Protein AF-A0A2G8LFE1-F1 (afdb_monomer)

Nearest PDB structures (foldseek):
  7ljn-assembly4_D  TM=5.068E-01  e=2.884E-03  Bradyrhizobium diazoefficiens
  7ljn-assembly2_B  TM=4.864E-01  e=2.323E-03  Bradyrhizobium diazoefficiens
  7ljn-assembly1_A  TM=5.012E-01  e=5.514E-03  Bradyrhizobium diazoefficiens

Radius of gyration: 25.01 Å; Cα contacts (8 Å, |Δi|>4): 347; chains: 1; bounding box: 46×73×60 Å

Mean predicted aligned error: 11.96 Å

Foldseek 3Di:
DEAEAEDADEPDDPPCPVVLVVVVVCLVPDPVQPQWDDDPQFIQGCPPNDYGYGYHYAYQPDDPVVVVVPDDSLVVLLVRLQVVLVPDPHSQVSLVSRVSSNVVVLVVVLVVLCVVQVLVVLLVVQLLLVVLEDDPDDQPCSSVVSNQLLSVLSVVVVVVPDRDSLSSNLSSLVLLLCQQPAADEEPPQHHPVVQDPVQNNDTSADDRNSGSSYRSCPDPNVVVSNSSNVVSVVLNVLSVVQVVCVVVVHDHDPVVSSHHPPHPVPPPPPVPVPPPDDDDDDDDDDDDDDDGPPPPDDDDDDPVVVVVCCVVPPPPDD

Structure (mmCIF, N/CA/C/O backbone):
data_AF-A0A2G8LFE1-F1
#
_entry.id   AF-A0A2G8LFE1-F1
#
loop_
_atom_site.group_PDB
_atom_site.id
_atom_site.type_symbol
_atom_site.label_atom_id
_atom_site.label_alt_id
_atom_site.label_comp_id
_atom_site.label_asym_id
_atom_site.label_entity_id
_atom_site.label_seq_id
_atom_site.pdbx_PDB_ins_code
_atom_site.Cartn_x
_atom_site.Cartn_y
_atom_site.Cartn_z
_atom_site.occupancy
_atom_site.B_iso_or_equiv
_atom_site.auth_seq_id
_atom_site.auth_comp_id
_atom_site.auth_asym_id
_atom_site.auth_atom_id
_atom_site.pdbx_PDB_model_num
ATOM 1 N N . MET A 1 1 ? 10.025 -11.143 11.801 1.00 61.50 1 MET A N 1
ATOM 2 C CA . MET A 1 1 ? 10.183 -9.817 11.155 1.00 61.50 1 MET A CA 1
ATOM 3 C C . MET A 1 1 ? 10.238 -10.078 9.667 1.00 61.50 1 MET A C 1
ATOM 5 O O . MET A 1 1 ? 10.850 -11.074 9.314 1.00 61.50 1 MET A O 1
ATOM 9 N N . ASP A 1 2 ? 9.606 -9.250 8.838 1.00 73.62 2 ASP A N 1
ATOM 10 C CA . ASP A 1 2 ? 9.570 -9.466 7.385 1.00 73.62 2 ASP A CA 1
ATOM 11 C C . ASP A 1 2 ? 10.419 -8.375 6.716 1.00 73.62 2 ASP A C 1
ATOM 13 O O . ASP A 1 2 ? 10.325 -7.206 7.107 1.00 73.62 2 ASP A O 1
ATOM 17 N N . LEU A 1 3 ? 11.274 -8.755 5.768 1.00 81.19 3 LEU A N 1
ATOM 18 C CA . LEU A 1 3 ? 12.201 -7.882 5.052 1.00 81.19 3 LEU A CA 1
ATOM 19 C C . LEU A 1 3 ? 12.012 -8.056 3.545 1.00 81.19 3 LEU A C 1
ATOM 21 O O . LEU A 1 3 ? 12.323 -9.110 3.010 1.00 81.19 3 LEU A O 1
ATOM 25 N N . ASP A 1 4 ? 11.585 -7.006 2.853 1.00 84.75 4 ASP A N 1
ATOM 26 C CA . ASP A 1 4 ? 11.557 -6.990 1.389 1.00 84.75 4 ASP A CA 1
ATOM 27 C C . ASP A 1 4 ? 12.925 -6.544 0.842 1.00 84.75 4 ASP A C 1
ATOM 29 O O . ASP A 1 4 ? 13.383 -5.430 1.116 1.00 84.75 4 ASP A O 1
ATOM 33 N N . LEU A 1 5 ? 13.580 -7.397 0.053 1.00 88.44 5 LEU A N 1
ATOM 34 C CA . LEU A 1 5 ? 14.837 -7.110 -0.634 1.00 88.44 5 LEU A CA 1
ATOM 35 C C . LEU A 1 5 ? 14.594 -7.008 -2.139 1.00 88.44 5 LEU A C 1
ATOM 37 O O . LEU A 1 5 ? 14.322 -8.005 -2.800 1.00 88.44 5 LEU A O 1
ATOM 41 N N . VAL A 1 6 ? 14.746 -5.808 -2.697 1.00 91.50 6 VAL A N 1
ATOM 42 C CA . VAL A 1 6 ? 14.632 -5.604 -4.146 1.00 91.50 6 VAL A CA 1
ATOM 43 C C . VAL A 1 6 ? 15.989 -5.776 -4.818 1.00 91.50 6 VAL A C 1
ATOM 45 O O . VAL A 1 6 ? 16.943 -5.073 -4.479 1.00 91.50 6 VAL A O 1
ATOM 48 N N . VAL A 1 7 ? 16.061 -6.680 -5.794 1.00 91.69 7 VAL A N 1
ATOM 49 C CA . VAL A 1 7 ? 17.278 -6.972 -6.561 1.00 91.69 7 VAL A CA 1
ATOM 50 C C . VAL A 1 7 ? 17.128 -6.413 -7.971 1.00 91.69 7 VAL A C 1
ATOM 52 O O . VAL A 1 7 ? 16.277 -6.858 -8.736 1.00 91.69 7 VAL A O 1
ATOM 55 N N . PHE A 1 8 ? 17.955 -5.426 -8.314 1.00 92.56 8 PHE A N 1
ATOM 56 C CA . PHE A 1 8 ? 17.950 -4.805 -9.638 1.00 92.56 8 PHE A CA 1
ATOM 57 C C . PHE A 1 8 ? 18.821 -5.608 -10.61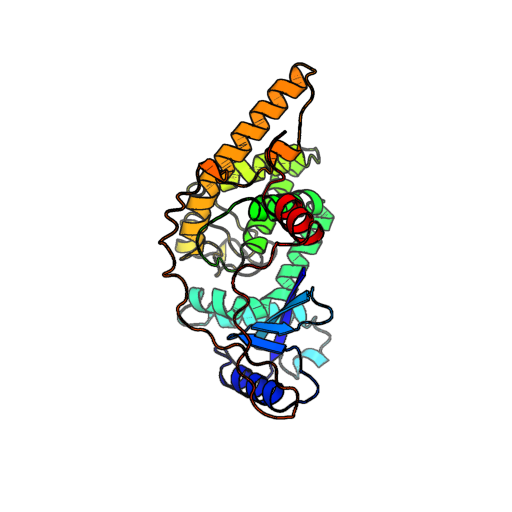0 1.00 92.56 8 PHE A C 1
ATOM 59 O O . PHE A 1 8 ? 20.040 -5.664 -10.456 1.00 92.56 8 PHE A O 1
ATOM 66 N N . LEU A 1 9 ? 18.187 -6.213 -11.612 1.00 92.56 9 LEU A N 1
ATOM 67 C CA . LEU A 1 9 ? 18.807 -7.097 -12.594 1.00 92.56 9 LEU A CA 1
ATOM 68 C C . LEU A 1 9 ? 19.091 -6.345 -13.893 1.00 92.56 9 LEU A C 1
ATOM 70 O O . LEU A 1 9 ? 18.210 -5.691 -14.448 1.00 92.56 9 LEU A O 1
ATOM 74 N N . ASN A 1 10 ? 20.324 -6.439 -14.384 1.00 90.31 10 ASN A N 1
ATOM 75 C CA . ASN A 1 10 ? 20.678 -5.904 -15.696 1.00 90.31 10 ASN A CA 1
ATOM 76 C C . ASN A 1 10 ? 20.191 -6.848 -16.791 1.00 90.31 10 ASN A C 1
ATOM 78 O O . ASN A 1 10 ? 20.280 -8.062 -16.623 1.00 90.31 10 ASN A O 1
ATOM 82 N N . ASP A 1 11 ? 19.743 -6.280 -17.912 1.00 86.56 11 ASP A N 1
ATOM 83 C CA . ASP A 1 11 ? 19.457 -7.022 -19.146 1.00 86.56 11 ASP A CA 1
ATOM 84 C C . ASP A 1 11 ? 18.428 -8.166 -18.964 1.00 86.56 11 ASP A C 1
ATOM 86 O O . ASP A 1 11 ? 18.387 -9.113 -19.745 1.00 86.56 11 ASP A O 1
ATOM 90 N N . CYS A 1 12 ? 17.581 -8.068 -17.934 1.00 89.62 12 CYS A N 1
ATOM 91 C CA . CYS A 1 12 ? 16.566 -9.052 -17.573 1.00 89.62 12 CYS A CA 1
ATOM 92 C C . CYS A 1 12 ? 15.221 -8.347 -17.379 1.00 89.62 12 CYS A C 1
ATOM 94 O O . CYS A 1 12 ? 15.157 -7.313 -16.716 1.00 89.62 12 CYS A O 1
ATOM 96 N N . GLU A 1 13 ? 14.155 -8.904 -17.947 1.00 89.06 13 GLU A N 1
ATOM 97 C CA . GLU A 1 13 ? 12.805 -8.345 -17.884 1.00 89.06 13 GLU A CA 1
ATOM 98 C C . GLU A 1 13 ? 11.838 -9.311 -17.193 1.00 89.06 13 GLU A C 1
ATOM 100 O O . GLU A 1 13 ? 12.052 -10.526 -17.144 1.00 89.06 13 GLU A O 1
ATOM 105 N N . TYR A 1 14 ? 10.744 -8.760 -16.665 1.00 87.69 14 TYR A N 1
ATOM 106 C CA . T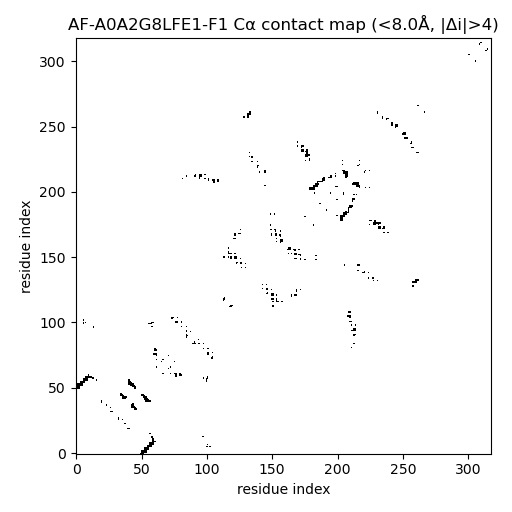YR A 1 14 ? 9.624 -9.554 -16.161 1.00 87.69 14 TYR A CA 1
ATOM 107 C C . TYR A 1 14 ? 9.152 -10.543 -17.254 1.00 87.69 14 TYR A C 1
ATOM 109 O O . TYR A 1 14 ? 9.040 -10.126 -18.410 1.00 87.69 14 TYR A O 1
ATOM 117 N N . PRO A 1 15 ? 8.856 -11.826 -16.944 1.00 90.12 15 PRO A N 1
ATOM 118 C CA . PRO A 1 15 ? 8.560 -12.410 -15.625 1.00 90.12 15 PRO A CA 1
ATOM 119 C C . PRO A 1 15 ? 9.745 -12.895 -14.767 1.00 90.12 15 PRO A C 1
ATOM 121 O O . PRO A 1 15 ? 9.500 -13.473 -13.712 1.00 90.12 15 PRO A O 1
ATOM 124 N N . PHE A 1 16 ? 11.003 -12.641 -15.149 1.00 90.25 16 PHE A N 1
ATOM 125 C CA . PHE A 1 16 ? 12.207 -13.054 -14.396 1.00 90.25 16 PHE A CA 1
ATOM 126 C C . PHE A 1 16 ? 12.334 -14.572 -14.133 1.00 90.25 16 PHE A C 1
ATOM 128 O O . PHE A 1 16 ? 13.039 -14.978 -13.212 1.00 90.25 16 PHE A O 1
ATOM 135 N N . GLU A 1 17 ? 11.671 -15.419 -14.926 1.00 88.00 17 GLU A N 1
ATOM 136 C CA . GLU A 1 17 ? 11.635 -16.877 -14.716 1.00 88.00 17 GLU A CA 1
ATOM 137 C C . GLU A 1 17 ? 13.027 -17.513 -14.732 1.00 88.00 17 GLU A C 1
ATOM 139 O O . GLU A 1 17 ? 13.341 -18.314 -13.854 1.00 88.00 17 GLU A O 1
ATOM 144 N N . ASP A 1 18 ? 13.877 -17.113 -15.681 1.00 88.31 18 ASP A N 1
ATOM 145 C CA . ASP A 1 18 ? 15.244 -17.628 -15.784 1.00 88.31 18 ASP A CA 1
ATOM 146 C C . ASP A 1 18 ? 16.076 -17.274 -14.548 1.00 88.31 18 ASP A C 1
ATOM 148 O O . ASP A 1 18 ? 16.703 -18.149 -13.964 1.00 88.31 18 ASP A O 1
ATOM 152 N N . PHE A 1 19 ? 16.001 -16.024 -14.079 1.00 89.19 19 PHE A N 1
ATOM 153 C CA . PHE A 1 19 ? 16.689 -15.605 -12.856 1.00 89.19 19 PHE A CA 1
ATOM 154 C C . PHE A 1 19 ? 16.225 -16.409 -11.637 1.00 89.19 19 PHE A C 1
ATOM 156 O O . PHE A 1 19 ? 17.043 -16.803 -10.809 1.00 89.19 19 PHE A O 1
ATOM 163 N N . MET A 1 20 ? 14.917 -16.651 -11.516 1.00 86.00 20 MET A N 1
ATOM 164 C CA . MET A 1 20 ? 14.377 -17.411 -10.391 1.00 86.00 20 MET A CA 1
ATOM 165 C C . MET A 1 20 ? 14.806 -18.879 -10.434 1.00 86.00 20 MET A C 1
ATOM 167 O O . MET A 1 20 ? 15.115 -19.430 -9.382 1.00 86.00 20 MET A O 1
ATOM 171 N N . ARG A 1 21 ? 14.858 -19.490 -11.624 1.00 87.06 21 ARG A N 1
ATOM 172 C CA . ARG A 1 21 ? 15.355 -20.859 -11.811 1.00 87.06 21 ARG A CA 1
ATOM 173 C C . ARG A 1 21 ? 16.836 -20.961 -11.452 1.00 87.06 21 ARG A C 1
ATOM 175 O O . ARG A 1 21 ? 17.200 -21.819 -10.660 1.00 87.06 21 ARG A O 1
ATOM 182 N N . ASP A 1 22 ? 17.660 -20.054 -11.969 1.00 87.94 22 ASP A N 1
ATOM 183 C CA . ASP A 1 22 ? 19.099 -20.041 -11.694 1.00 87.94 22 ASP A CA 1
ATOM 184 C C . ASP A 1 22 ? 19.378 -19.823 -10.194 1.00 87.94 22 ASP A C 1
ATOM 186 O O . ASP A 1 22 ? 20.300 -20.412 -9.628 1.00 87.94 22 ASP A O 1
ATOM 190 N N . LEU A 1 23 ? 18.567 -18.990 -9.529 1.00 85.75 23 LEU A N 1
ATOM 191 C CA . LEU A 1 23 ? 18.649 -18.775 -8.085 1.00 85.75 23 LEU A CA 1
ATOM 192 C C . LEU A 1 23 ? 18.283 -20.041 -7.298 1.00 85.75 23 LEU A C 1
ATOM 194 O O . LEU A 1 23 ? 18.975 -20.356 -6.331 1.00 85.75 23 LEU A O 1
ATOM 198 N N . ASP A 1 24 ? 17.227 -20.748 -7.701 1.00 83.44 24 ASP A N 1
ATOM 199 C CA . ASP A 1 24 ? 16.792 -22.002 -7.072 1.00 83.44 24 ASP A CA 1
ATOM 200 C C . ASP A 1 24 ? 17.879 -23.077 -7.181 1.00 83.44 24 ASP A C 1
ATOM 202 O O . ASP A 1 24 ? 18.341 -23.600 -6.168 1.00 83.44 24 ASP A O 1
ATOM 206 N N . GLU A 1 25 ? 18.395 -23.300 -8.395 1.00 85.69 25 GLU A N 1
ATOM 207 C CA . GLU A 1 25 ? 19.493 -24.238 -8.654 1.00 85.69 25 GLU A CA 1
ATOM 208 C C . GLU A 1 25 ? 20.736 -23.894 -7.819 1.00 85.69 25 GLU A C 1
ATOM 210 O O . GLU A 1 25 ? 21.380 -24.773 -7.246 1.00 85.69 25 GLU A O 1
ATOM 215 N N . HIS A 1 26 ? 21.073 -22.606 -7.698 1.00 84.31 26 HIS A N 1
ATOM 216 C CA . HIS A 1 26 ? 22.218 -22.179 -6.897 1.00 84.31 26 HIS A CA 1
ATOM 217 C C . HIS A 1 26 ? 22.021 -22.413 -5.393 1.00 84.31 26 HIS A C 1
ATOM 219 O O . HIS A 1 26 ? 22.983 -22.739 -4.695 1.00 84.31 26 HIS A O 1
ATOM 225 N N . ILE A 1 27 ? 20.799 -22.246 -4.881 1.00 80.50 27 ILE A N 1
ATOM 226 C CA . ILE A 1 27 ? 20.478 -22.528 -3.477 1.00 80.50 27 ILE A CA 1
ATOM 227 C C . ILE A 1 27 ? 20.552 -24.033 -3.213 1.00 80.50 27 ILE A C 1
ATOM 229 O O . ILE A 1 27 ? 21.171 -24.429 -2.229 1.00 80.50 27 ILE A O 1
ATOM 233 N N . GLU A 1 28 ? 19.983 -24.861 -4.093 1.00 80.12 28 GLU A N 1
ATOM 234 C CA . GLU A 1 28 ? 20.000 -26.324 -3.957 1.00 80.12 28 GLU A CA 1
ATOM 235 C C . GLU A 1 28 ? 21.418 -26.913 -4.009 1.00 80.12 28 GLU A C 1
ATOM 237 O O . GLU A 1 28 ? 21.720 -27.867 -3.292 1.00 80.12 28 GLU A O 1
ATOM 242 N N . LEU A 1 29 ? 22.299 -26.346 -4.841 1.00 82.62 29 LEU A N 1
ATOM 243 C CA . LEU A 1 29 ? 23.674 -26.825 -5.023 1.00 82.62 29 LEU A CA 1
ATOM 244 C C . LEU A 1 29 ? 24.672 -26.280 -3.987 1.00 82.62 29 LEU A C 1
ATOM 246 O O . LEU A 1 29 ? 25.829 -26.704 -3.975 1.00 82.62 29 LEU A O 1
ATOM 250 N N . SER A 1 30 ? 24.270 -25.326 -3.147 1.00 79.19 30 SER A N 1
ATOM 251 C CA . SER A 1 30 ? 25.166 -24.656 -2.203 1.00 79.19 30 SER A CA 1
ATOM 252 C C . SER A 1 30 ? 25.025 -25.206 -0.787 1.00 79.19 30 SER A C 1
ATOM 254 O O . SER A 1 30 ? 24.021 -24.989 -0.111 1.00 79.19 30 SER A O 1
ATOM 256 N N . ASP A 1 31 ? 26.116 -25.762 -0.257 1.00 72.19 31 ASP A N 1
ATOM 257 C CA . ASP A 1 31 ? 26.233 -26.141 1.162 1.00 72.19 31 ASP A CA 1
ATOM 258 C C . ASP A 1 31 ? 26.189 -24.929 2.119 1.00 72.19 31 ASP A C 1
ATOM 260 O O . ASP A 1 31 ? 26.165 -25.079 3.341 1.00 72.19 31 ASP A O 1
ATOM 264 N N . THR A 1 32 ? 26.187 -23.706 1.581 1.00 72.19 32 THR A N 1
ATOM 265 C CA . THR A 1 32 ? 26.171 -22.455 2.356 1.00 72.19 32 THR A CA 1
ATOM 266 C C . THR A 1 32 ? 24.751 -22.050 2.770 1.00 72.19 32 THR A C 1
ATOM 268 O O . THR A 1 32 ? 24.577 -21.293 3.725 1.00 72.19 32 THR A O 1
ATOM 271 N N . TYR A 1 33 ? 23.728 -22.540 2.062 1.00 68.31 33 TYR A N 1
ATOM 272 C CA . TYR A 1 33 ? 22.332 -22.101 2.181 1.00 68.31 33 TYR A CA 1
ATOM 273 C C . TYR A 1 33 ? 21.433 -23.180 2.810 1.00 68.31 33 TYR A C 1
ATOM 275 O O . TYR A 1 33 ? 20.324 -23.447 2.358 1.00 68.31 33 TYR A O 1
ATOM 283 N N . THR A 1 34 ? 21.895 -23.793 3.902 1.00 62.28 34 THR A N 1
ATOM 284 C CA . THR A 1 34 ? 21.238 -24.950 4.548 1.00 62.28 34 THR A CA 1
ATOM 285 C C . THR A 1 34 ? 19.890 -24.652 5.214 1.00 62.28 34 THR A C 1
ATOM 287 O O . THR A 1 34 ? 19.126 -25.575 5.484 1.00 62.28 34 THR A O 1
ATOM 290 N N . ASN A 1 35 ? 19.564 -23.376 5.445 1.00 69.62 35 ASN A N 1
ATOM 291 C CA . ASN A 1 35 ? 18.325 -22.931 6.097 1.00 69.62 35 ASN A CA 1
ATOM 292 C C . ASN A 1 35 ? 17.424 -22.118 5.156 1.00 69.62 35 ASN A C 1
ATOM 294 O O . ASN A 1 35 ? 16.711 -21.211 5.597 1.00 69.62 35 ASN A O 1
ATOM 298 N N . CYS A 1 36 ? 17.490 -22.403 3.859 1.00 67.88 36 CYS A N 1
ATOM 299 C CA . CYS A 1 36 ? 16.843 -21.613 2.823 1.00 67.88 36 CYS A CA 1
ATOM 300 C C . CYS A 1 36 ? 15.732 -22.410 2.152 1.00 67.88 36 CYS A C 1
ATOM 302 O O . CYS A 1 36 ? 15.927 -23.565 1.795 1.00 67.88 36 CYS A O 1
ATOM 304 N N . THR A 1 37 ? 14.567 -21.801 1.959 1.00 65.50 37 THR A N 1
ATOM 305 C CA . THR A 1 37 ? 13.521 -22.368 1.100 1.00 65.50 37 THR A CA 1
ATOM 306 C C . THR A 1 37 ? 13.051 -21.311 0.120 1.00 65.50 37 THR A C 1
ATOM 308 O O . THR A 1 37 ? 12.668 -20.210 0.521 1.00 65.50 37 THR A O 1
ATOM 311 N N . LEU A 1 38 ? 13.086 -21.637 -1.169 1.00 65.94 38 LEU A N 1
ATOM 312 C CA . LEU A 1 38 ? 12.483 -20.820 -2.209 1.00 65.94 38 LEU A CA 1
ATOM 313 C C . LEU A 1 38 ? 11.018 -21.248 -2.396 1.00 65.94 38 LEU A C 1
ATOM 315 O O . LEU A 1 38 ? 10.697 -22.433 -2.442 1.00 65.94 38 LEU A O 1
ATOM 319 N N . ASN A 1 39 ? 10.097 -20.290 -2.474 1.00 63.12 39 ASN A N 1
ATOM 320 C CA . ASN A 1 39 ? 8.699 -20.535 -2.829 1.00 63.12 39 ASN A CA 1
ATOM 321 C C . ASN A 1 39 ? 8.242 -19.475 -3.832 1.00 63.12 39 ASN A C 1
ATOM 323 O O . ASN A 1 39 ? 7.811 -18.378 -3.457 1.00 63.12 39 ASN A O 1
ATOM 327 N N . GLY A 1 40 ? 8.376 -19.791 -5.120 1.00 65.69 40 GLY A N 1
ATOM 328 C CA . GLY A 1 40 ? 8.187 -18.811 -6.186 1.00 65.69 40 GLY A CA 1
ATOM 329 C C . GLY A 1 40 ? 9.194 -17.670 -6.037 1.00 65.69 40 GLY A C 1
ATOM 330 O O . GLY A 1 40 ? 10.381 -17.914 -5.878 1.00 65.69 40 GLY A O 1
ATOM 331 N N . THR A 1 41 ? 8.732 -16.419 -6.017 1.00 57.66 41 THR A N 1
ATOM 332 C CA . THR A 1 41 ? 9.593 -15.230 -5.858 1.00 57.66 41 THR A CA 1
ATOM 333 C C . THR A 1 41 ? 9.942 -14.912 -4.399 1.00 57.66 41 THR A C 1
ATOM 335 O O . THR A 1 41 ? 10.120 -13.749 -4.053 1.00 57.66 41 THR A O 1
ATOM 338 N N . ARG A 1 42 ? 9.923 -15.885 -3.486 1.00 58.03 42 ARG A N 1
ATOM 339 C CA . ARG A 1 42 ? 10.196 -15.640 -2.062 1.00 58.03 42 ARG A CA 1
ATOM 340 C C . ARG A 1 42 ? 11.278 -16.564 -1.576 1.00 58.03 42 ARG A C 1
ATOM 342 O O . ARG A 1 42 ? 11.128 -17.777 -1.675 1.00 58.03 42 ARG A O 1
ATOM 349 N N . LEU A 1 43 ? 12.337 -15.974 -1.041 1.00 64.50 43 LEU A N 1
ATOM 350 C CA . LEU A 1 43 ? 13.474 -16.698 -0.510 1.00 64.50 43 LEU A CA 1
ATOM 351 C C . LEU A 1 43 ? 13.469 -16.613 1.013 1.00 64.50 43 LEU A C 1
ATOM 353 O O . LEU A 1 43 ? 13.950 -15.650 1.604 1.00 64.50 43 LEU A O 1
ATOM 357 N N . PHE A 1 44 ? 12.944 -17.645 1.659 1.00 61.81 44 PHE A N 1
ATOM 358 C CA . PHE A 1 44 ? 12.922 -17.728 3.109 1.00 61.81 44 PHE A CA 1
ATOM 359 C C . PHE A 1 44 ? 14.281 -18.188 3.621 1.00 61.81 44 PHE A C 1
ATOM 361 O O . PHE A 1 44 ? 14.708 -19.287 3.291 1.00 61.81 44 PHE A O 1
ATOM 368 N N . PHE A 1 45 ? 14.927 -17.392 4.470 1.00 65.06 45 PHE A N 1
ATOM 369 C CA . PHE A 1 45 ? 16.088 -17.818 5.251 1.00 65.06 45 PHE A CA 1
ATOM 370 C C . PHE A 1 45 ? 15.686 -17.977 6.713 1.00 65.06 45 PHE A C 1
ATOM 372 O O . PHE A 1 45 ? 15.129 -17.057 7.298 1.00 65.06 45 PHE A O 1
ATOM 379 N N . VAL A 1 46 ? 16.030 -19.093 7.347 1.00 54.19 46 VAL A N 1
ATOM 380 C CA . VAL A 1 46 ? 15.960 -19.228 8.806 1.00 54.19 46 VAL A CA 1
ATOM 381 C C . VAL A 1 46 ? 17.351 -18.960 9.382 1.00 54.19 46 VAL A C 1
ATOM 383 O O . VAL A 1 46 ? 18.071 -19.870 9.787 1.00 54.19 46 VAL A O 1
ATOM 386 N N . ALA A 1 47 ? 17.752 -17.689 9.406 1.00 50.34 47 ALA A N 1
ATOM 387 C CA . ALA A 1 47 ? 18.834 -17.251 10.283 1.00 50.34 47 ALA A CA 1
ATOM 388 C C . ALA A 1 47 ? 18.238 -17.078 11.690 1.00 50.34 47 ALA A C 1
ATOM 390 O O . ALA A 1 47 ? 17.342 -16.256 11.882 1.00 50.34 47 ALA A O 1
ATOM 391 N N . GLU A 1 48 ? 18.646 -17.920 12.644 1.00 54.03 48 GLU A N 1
ATOM 392 C CA . GLU A 1 48 ? 18.220 -17.857 14.057 1.00 54.03 48 GLU A CA 1
ATOM 393 C C . GLU A 1 48 ? 16.689 -17.745 14.282 1.00 54.03 48 GLU A C 1
ATOM 395 O O . GLU A 1 48 ? 16.214 -17.089 15.208 1.00 54.03 48 GLU A O 1
ATOM 400 N N . GLY A 1 49 ? 15.877 -18.380 13.426 1.00 54.28 49 GLY A N 1
ATOM 401 C CA . GLY A 1 49 ? 14.451 -18.614 13.693 1.00 54.28 49 GLY A CA 1
ATOM 402 C C . GLY A 1 49 ? 13.472 -17.442 13.514 1.00 54.28 49 GLY A C 1
ATOM 403 O O . GLY A 1 49 ? 12.297 -17.637 13.818 1.00 54.28 49 GLY A O 1
ATOM 404 N N . THR A 1 50 ? 13.879 -16.239 13.071 1.00 61.34 50 THR A N 1
ATOM 405 C CA . THR A 1 50 ? 13.011 -15.041 13.249 1.00 61.34 50 THR A CA 1
ATOM 406 C C . THR A 1 50 ? 12.860 -14.055 12.077 1.00 61.34 50 THR A C 1
ATOM 408 O O . THR A 1 50 ? 11.955 -13.205 12.132 1.00 61.34 50 THR A O 1
ATOM 411 N N . LEU A 1 51 ? 13.676 -14.129 11.019 1.00 68.94 51 LEU A N 1
ATOM 412 C CA . LEU A 1 51 ? 13.641 -13.174 9.899 1.00 68.94 51 LEU A CA 1
ATOM 413 C C . LEU A 1 51 ? 13.123 -13.824 8.609 1.00 68.94 51 LEU A C 1
ATOM 415 O O . LEU A 1 51 ? 13.783 -14.681 8.044 1.00 68.94 51 LEU A O 1
ATOM 419 N N . HIS A 1 52 ? 11.975 -13.375 8.109 1.00 71.31 52 HIS A N 1
ATOM 420 C CA . HIS A 1 52 ? 11.478 -13.731 6.781 1.00 71.31 52 HIS A CA 1
ATOM 421 C C . HIS A 1 52 ? 11.968 -12.690 5.772 1.00 71.31 52 HIS A C 1
ATOM 423 O O . HIS A 1 52 ? 11.830 -11.492 6.022 1.00 71.31 52 HIS A O 1
ATOM 429 N N . VAL A 1 53 ? 12.538 -13.127 4.649 1.00 76.94 53 VAL A N 1
ATOM 430 C CA . VAL A 1 53 ? 13.015 -12.237 3.581 1.00 76.94 53 VAL A CA 1
ATOM 431 C C . VAL A 1 53 ? 12.221 -12.519 2.304 1.00 76.94 53 VAL A C 1
ATOM 433 O O . VAL A 1 53 ? 12.116 -13.662 1.878 1.00 76.94 53 VAL A O 1
ATOM 436 N N . ASP A 1 54 ? 11.660 -11.486 1.687 1.00 78.56 54 ASP A N 1
ATOM 437 C CA . ASP A 1 54 ? 11.003 -11.561 0.383 1.00 78.56 54 ASP A CA 1
ATOM 438 C C . ASP A 1 54 ? 11.954 -10.956 -0.658 1.00 78.56 54 ASP A C 1
ATOM 440 O O . ASP A 1 54 ? 12.283 -9.772 -0.599 1.00 78.56 54 ASP A O 1
ATOM 444 N N . LEU A 1 55 ? 12.430 -11.767 -1.607 1.00 85.19 55 LEU A N 1
ATOM 445 C CA . LEU A 1 55 ? 13.357 -11.324 -2.650 1.00 85.19 55 LEU A CA 1
ATOM 446 C C . LEU A 1 55 ? 12.580 -10.935 -3.910 1.00 85.19 55 LEU A C 1
ATOM 448 O O . LEU A 1 55 ? 11.988 -11.774 -4.576 1.00 85.19 55 LEU A O 1
ATOM 452 N N . LEU A 1 56 ? 12.583 -9.650 -4.248 1.00 87.38 56 LEU A N 1
ATOM 453 C CA . LEU A 1 56 ? 11.773 -9.088 -5.323 1.00 87.38 56 LEU A CA 1
ATOM 454 C C . LEU A 1 56 ? 12.676 -8.659 -6.491 1.00 87.38 56 LEU A C 1
ATOM 456 O O . LEU A 1 56 ? 13.331 -7.616 -6.396 1.00 87.38 56 LEU A O 1
ATOM 460 N N . PRO A 1 57 ? 12.738 -9.421 -7.596 1.00 91.94 57 PRO A N 1
ATOM 461 C CA . PRO A 1 57 ? 13.490 -8.998 -8.769 1.00 91.94 57 PRO A CA 1
ATOM 462 C C . PRO A 1 57 ? 12.850 -7.760 -9.410 1.00 91.94 57 PRO A C 1
ATOM 464 O O . PRO A 1 57 ? 11.627 -7.589 -9.429 1.00 91.94 57 PRO A O 1
ATOM 467 N N . ALA A 1 58 ? 13.696 -6.883 -9.934 1.00 94.25 58 ALA A N 1
ATOM 468 C CA . ALA A 1 58 ? 13.305 -5.679 -10.645 1.00 94.25 58 ALA A CA 1
ATOM 469 C C . ALA A 1 58 ? 14.247 -5.441 -11.825 1.00 94.25 58 ALA A C 1
ATOM 471 O O . ALA A 1 58 ? 15.461 -5.577 -11.687 1.00 94.25 58 ALA A O 1
ATOM 472 N N . THR A 1 59 ? 13.719 -5.004 -12.966 1.00 94.44 59 THR A N 1
ATOM 473 C CA . THR A 1 59 ? 14.559 -4.603 -14.096 1.00 94.44 59 THR A CA 1
ATOM 474 C C . THR A 1 59 ? 15.361 -3.354 -13.730 1.00 94.44 59 THR A C 1
ATOM 476 O O . THR A 1 59 ? 14.794 -2.298 -13.420 1.00 94.44 59 THR A O 1
ATOM 479 N N . ASN A 1 60 ? 16.688 -3.436 -13.814 1.00 93.56 60 ASN A N 1
ATOM 480 C CA . ASN A 1 60 ? 17.537 -2.256 -13.822 1.00 93.56 60 ASN A CA 1
ATOM 481 C C . ASN A 1 60 ? 17.422 -1.572 -15.184 1.00 93.56 60 ASN A C 1
ATOM 483 O O . ASN A 1 60 ? 17.877 -2.097 -16.197 1.00 93.56 60 ASN A O 1
ATOM 487 N N . ARG A 1 61 ? 16.824 -0.382 -15.210 1.00 91.25 61 ARG A N 1
ATOM 488 C CA . ARG A 1 61 ? 16.619 0.381 -16.445 1.00 91.25 61 ARG A CA 1
ATOM 489 C C . ARG A 1 61 ? 17.687 1.440 -16.663 1.00 91.25 61 ARG A C 1
ATOM 491 O O . ARG A 1 61 ? 17.609 2.164 -17.646 1.00 91.25 61 ARG A O 1
ATOM 498 N N . LEU A 1 62 ? 18.676 1.548 -15.779 1.00 88.31 62 LEU A N 1
ATOM 499 C CA . LEU A 1 62 ? 19.725 2.553 -15.894 1.00 88.31 62 LEU A CA 1
ATOM 500 C C . LEU A 1 62 ? 20.690 2.248 -17.049 1.00 88.31 62 LEU A C 1
ATOM 502 O O . LEU A 1 62 ? 21.365 1.218 -17.025 1.00 88.31 62 LEU A O 1
ATOM 506 N N . PRO A 1 63 ? 20.848 3.160 -18.02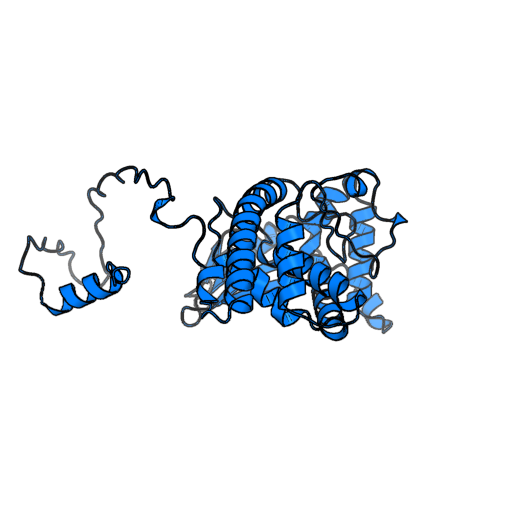7 1.00 78.12 63 PRO A N 1
ATOM 507 C CA . PRO A 1 63 ? 21.860 3.028 -19.058 1.00 78.12 63 PRO A CA 1
ATOM 508 C C . PRO A 1 63 ? 23.235 3.140 -18.415 1.00 78.12 63 PRO A C 1
ATOM 510 O O . PRO A 1 63 ? 23.501 4.080 -17.659 1.00 78.12 63 PRO A O 1
ATOM 513 N N . ARG A 1 64 ? 24.147 2.235 -18.780 1.00 71.81 64 ARG A N 1
ATOM 514 C CA . ARG A 1 64 ? 25.535 2.264 -18.289 1.00 71.81 64 ARG A CA 1
ATOM 515 C C . ARG A 1 64 ? 26.227 3.612 -18.558 1.00 71.81 64 ARG A C 1
ATOM 517 O O . ARG A 1 64 ? 27.088 4.011 -17.784 1.00 71.81 64 ARG A O 1
ATOM 524 N N . SER A 1 65 ? 25.820 4.334 -19.606 1.00 69.88 65 SER A N 1
ATOM 525 C CA . SER A 1 65 ? 26.356 5.646 -19.997 1.00 69.88 65 SER A CA 1
ATOM 526 C C . SER A 1 65 ? 25.846 6.836 -19.170 1.00 69.88 65 SER A C 1
ATOM 528 O O . SER A 1 65 ? 26.508 7.869 -19.118 1.00 69.88 65 SER A O 1
ATOM 530 N N . GLU A 1 66 ? 24.672 6.735 -18.541 1.00 68.06 66 GLU A N 1
ATOM 531 C CA . GLU A 1 66 ? 24.030 7.862 -17.836 1.00 68.06 66 GLU A CA 1
ATOM 532 C C . GLU A 1 66 ? 24.543 8.030 -16.396 1.00 68.06 66 GLU A C 1
ATOM 534 O O . GLU A 1 66 ? 24.492 9.129 -15.841 1.00 68.06 66 GLU A O 1
ATOM 539 N N . LEU A 1 67 ? 25.124 6.975 -15.813 1.00 65.88 67 LEU A N 1
ATOM 540 C CA . LEU A 1 67 ? 25.775 7.021 -14.497 1.00 65.88 67 LEU A CA 1
ATOM 541 C C . LEU A 1 67 ? 26.996 7.956 -14.482 1.00 65.88 67 LEU A C 1
ATOM 543 O O . LEU A 1 67 ? 27.311 8.559 -13.459 1.00 65.88 67 LEU A O 1
ATOM 547 N N . SER A 1 68 ? 27.653 8.126 -15.630 1.00 64.50 68 SER A N 1
ATOM 548 C CA . SER A 1 68 ? 28.838 8.974 -15.793 1.00 64.50 68 SER A CA 1
ATOM 549 C C . SER A 1 68 ? 28.523 10.476 -15.788 1.00 64.50 68 SER A C 1
ATOM 551 O O . SER A 1 68 ? 29.437 11.285 -15.663 1.00 64.50 68 SER A O 1
ATOM 553 N N . GLN A 1 69 ? 27.249 10.867 -15.922 1.00 69.31 69 GLN A N 1
ATOM 554 C CA . GLN A 1 69 ? 26.829 12.272 -16.026 1.00 69.31 69 GLN A CA 1
ATOM 555 C C . GLN A 1 69 ? 26.430 12.907 -14.682 1.00 69.31 69 GLN A C 1
ATOM 557 O O . GLN A 1 69 ? 25.850 13.991 -14.663 1.00 69.31 69 GLN A O 1
ATOM 562 N N . GLY A 1 70 ? 26.688 12.240 -13.550 1.00 72.31 70 GLY A N 1
ATOM 563 C CA . GLY A 1 70 ? 26.376 12.769 -12.214 1.00 72.31 70 GLY A CA 1
ATOM 564 C C . GLY A 1 70 ? 24.877 12.899 -11.909 1.00 72.31 70 GLY A C 1
ATOM 565 O O . GLY A 1 70 ? 24.496 13.540 -10.931 1.00 72.31 70 GLY A O 1
ATOM 566 N N . ARG A 1 71 ? 24.007 12.308 -12.736 1.00 78.62 71 ARG A N 1
ATOM 567 C CA . ARG A 1 71 ? 22.561 12.271 -12.492 1.00 78.62 71 ARG A CA 1
ATOM 568 C C . ARG A 1 71 ? 22.245 11.313 -11.348 1.00 78.62 71 ARG A C 1
ATOM 570 O O . ARG A 1 71 ? 22.885 10.275 -11.216 1.00 78.62 71 ARG A O 1
ATOM 577 N N . ASN A 1 72 ? 21.221 11.634 -10.557 1.00 88.62 72 ASN A N 1
ATOM 578 C CA . ASN A 1 72 ? 20.761 10.755 -9.487 1.00 88.62 72 ASN A CA 1
ATOM 579 C C . ASN A 1 72 ? 20.242 9.426 -10.087 1.00 88.62 72 ASN A C 1
ATOM 581 O O . ASN A 1 72 ? 19.236 9.443 -10.806 1.00 88.62 72 ASN A O 1
ATOM 585 N N . PRO A 1 73 ? 20.879 8.276 -9.785 1.00 89.38 73 PRO A N 1
ATOM 586 C CA . PRO A 1 73 ? 20.473 6.983 -10.336 1.00 89.38 73 PRO A CA 1
ATOM 587 C C . PRO A 1 73 ? 19.040 6.591 -9.958 1.00 89.38 73 PRO A C 1
ATOM 589 O O . PRO A 1 73 ? 18.342 5.953 -10.734 1.00 89.38 73 PRO A O 1
ATOM 592 N N . GLN A 1 74 ? 18.558 6.996 -8.783 1.00 90.44 74 GLN A N 1
ATOM 593 C CA . GLN A 1 74 ? 17.186 6.707 -8.372 1.00 90.44 74 GLN A CA 1
ATOM 594 C C . GLN A 1 74 ? 16.166 7.448 -9.241 1.00 90.44 74 GLN A C 1
ATOM 596 O O . GLN A 1 74 ? 15.199 6.845 -9.701 1.00 90.44 74 GLN A O 1
ATOM 601 N N . ASP A 1 75 ? 16.398 8.737 -9.498 1.00 91.62 75 ASP A N 1
ATOM 602 C CA . ASP A 1 75 ? 15.492 9.552 -10.312 1.00 91.62 75 ASP A CA 1
ATOM 603 C C . ASP A 1 75 ? 15.442 9.057 -11.757 1.00 91.62 75 ASP A C 1
ATOM 605 O O . ASP A 1 75 ? 14.387 9.079 -12.393 1.00 91.62 75 ASP A O 1
ATOM 609 N N . LEU A 1 76 ? 16.581 8.603 -12.286 1.00 92.75 76 LEU A N 1
ATOM 610 C CA . LEU A 1 76 ? 16.651 7.998 -13.611 1.00 92.75 76 LEU A CA 1
ATOM 611 C C . LEU A 1 76 ? 15.898 6.667 -13.664 1.00 92.75 76 LEU A C 1
ATOM 613 O O . LEU A 1 76 ? 15.050 6.500 -14.540 1.00 92.75 76 LEU A O 1
ATOM 617 N N . GLN A 1 77 ? 16.133 5.764 -12.706 1.00 94.44 77 GLN A N 1
ATOM 618 C CA . GLN A 1 77 ? 15.433 4.478 -12.627 1.00 94.44 77 GLN A CA 1
ATOM 619 C C . GLN A 1 77 ? 13.915 4.693 -12.574 1.00 94.44 77 GLN A C 1
ATOM 621 O O . GLN A 1 77 ? 13.168 4.057 -13.319 1.00 94.44 77 GLN A O 1
ATOM 626 N N . TYR A 1 78 ? 13.467 5.639 -11.746 1.00 95.69 78 TYR A N 1
ATOM 627 C CA . TYR A 1 78 ? 12.069 6.041 -11.629 1.00 95.69 78 TYR A CA 1
ATOM 628 C C . TYR A 1 78 ? 11.487 6.517 -12.969 1.00 95.69 78 TYR A C 1
ATOM 630 O O . TYR A 1 78 ? 10.494 5.970 -13.453 1.00 95.69 78 TYR A O 1
ATOM 638 N N . LYS A 1 79 ? 12.132 7.507 -13.604 1.00 94.88 79 LYS A N 1
ATOM 639 C CA . LYS A 1 79 ? 11.670 8.093 -14.874 1.00 94.88 79 LYS A CA 1
ATOM 640 C C . LYS A 1 79 ? 11.598 7.056 -15.988 1.00 94.88 79 LYS A C 1
ATOM 642 O O . LYS A 1 79 ? 10.624 7.031 -16.736 1.00 94.88 79 LYS A O 1
ATOM 647 N N . MET A 1 80 ? 12.610 6.202 -16.093 1.00 94.94 80 MET A N 1
ATOM 648 C CA . MET A 1 80 ? 12.681 5.189 -17.143 1.00 94.94 80 MET A CA 1
ATOM 649 C C . MET A 1 80 ? 11.660 4.076 -16.939 1.00 94.94 80 MET A C 1
ATOM 651 O O . MET A 1 80 ? 11.032 3.645 -17.902 1.00 94.94 80 MET A O 1
ATOM 655 N N . THR A 1 81 ? 11.427 3.669 -15.691 1.00 96.50 81 THR A N 1
ATOM 656 C CA . THR A 1 81 ? 10.379 2.694 -15.361 1.00 96.50 81 THR A CA 1
ATOM 657 C C . THR A 1 81 ? 8.992 3.236 -15.699 1.00 96.50 81 THR A C 1
ATOM 659 O O . THR A 1 81 ? 8.212 2.546 -16.351 1.00 96.50 81 THR A O 1
ATOM 662 N N . LEU A 1 82 ? 8.684 4.490 -15.350 1.00 96.75 82 LEU A N 1
ATOM 663 C CA . LEU A 1 82 ? 7.401 5.092 -15.725 1.00 96.75 82 LEU A CA 1
ATOM 664 C C . LEU A 1 82 ? 7.241 5.289 -17.233 1.00 96.75 82 LEU A C 1
ATOM 666 O O . LEU A 1 82 ? 6.145 5.081 -17.752 1.00 96.75 82 LEU A O 1
ATOM 670 N N . ALA A 1 83 ? 8.307 5.674 -17.939 1.00 95.94 83 ALA A N 1
ATOM 671 C CA . ALA A 1 83 ? 8.280 5.786 -19.394 1.00 95.94 83 ALA A CA 1
ATOM 672 C C . ALA A 1 83 ? 7.980 4.429 -20.050 1.00 95.94 83 ALA A C 1
ATOM 674 O O . ALA A 1 83 ? 7.154 4.359 -20.957 1.00 95.94 83 ALA A O 1
ATOM 675 N N . TYR A 1 84 ? 8.593 3.352 -19.550 1.00 96.19 84 TYR A N 1
ATOM 676 C CA . TYR A 1 84 ? 8.305 1.988 -19.987 1.00 96.19 84 TYR A CA 1
ATOM 677 C C . TYR A 1 84 ? 6.831 1.617 -19.751 1.00 96.19 84 TYR A C 1
ATOM 679 O O . TYR A 1 84 ? 6.141 1.232 -20.694 1.00 96.19 84 TYR A O 1
ATOM 687 N N . ILE A 1 85 ? 6.313 1.827 -18.533 1.00 96.56 85 ILE A N 1
ATOM 688 C CA . ILE A 1 85 ? 4.907 1.540 -18.200 1.00 96.56 85 ILE A CA 1
ATOM 689 C C . ILE A 1 85 ? 3.959 2.307 -19.132 1.00 96.56 85 ILE A C 1
ATOM 691 O O . ILE A 1 85 ? 3.033 1.719 -19.688 1.00 96.56 85 ILE A O 1
ATOM 695 N N . LEU A 1 86 ? 4.191 3.609 -19.328 1.00 95.06 86 LEU A N 1
ATOM 696 C CA . LEU A 1 86 ? 3.346 4.465 -20.163 1.00 95.06 86 LEU A CA 1
ATOM 697 C C . LEU A 1 86 ? 3.320 4.016 -21.631 1.00 95.06 86 LEU A C 1
ATOM 699 O O . LEU A 1 86 ? 2.265 4.094 -22.260 1.00 95.06 86 LEU A O 1
ATOM 703 N N . ASN A 1 87 ? 4.460 3.570 -22.160 1.00 95.69 87 ASN A N 1
ATOM 704 C CA . ASN A 1 87 ? 4.604 3.154 -23.556 1.00 95.69 87 ASN A CA 1
ATOM 705 C C . ASN A 1 87 ? 4.176 1.700 -23.810 1.00 95.69 87 ASN A C 1
ATOM 707 O O . ASN A 1 87 ? 4.129 1.272 -24.962 1.00 95.69 87 ASN A O 1
ATOM 711 N N . SER A 1 88 ? 3.869 0.937 -22.760 1.00 95.38 88 SER A N 1
ATOM 712 C CA . SER A 1 88 ? 3.383 -0.434 -22.894 1.00 95.38 88 SER A CA 1
ATOM 713 C C . SER A 1 88 ? 1.972 -0.501 -23.491 1.00 95.38 88 SER A C 1
ATOM 715 O O . SER A 1 88 ? 1.183 0.445 -23.423 1.00 95.38 88 SER A O 1
ATOM 717 N N . SER A 1 89 ? 1.619 -1.663 -24.043 1.00 94.12 89 SER A N 1
ATOM 718 C CA . SER A 1 89 ? 0.266 -1.933 -24.550 1.00 94.12 89 SER A CA 1
ATOM 719 C C . SER A 1 89 ? -0.787 -1.957 -23.436 1.00 94.12 89 SER A C 1
ATOM 721 O O . SER A 1 89 ? -1.952 -1.628 -23.674 1.00 94.12 89 SER A O 1
ATOM 723 N N . ASN A 1 90 ? -0.387 -2.307 -22.210 1.00 93.94 90 ASN A N 1
ATOM 724 C CA . ASN A 1 90 ? -1.247 -2.313 -21.035 1.00 93.94 90 ASN A CA 1
ATOM 725 C C . ASN A 1 90 ? -0.529 -1.701 -19.816 1.00 93.94 90 ASN A C 1
ATOM 727 O O . ASN A 1 90 ? -0.033 -2.431 -18.953 1.00 93.94 90 ASN A O 1
ATOM 731 N N . PRO A 1 91 ? -0.561 -0.360 -19.681 1.00 94.06 91 PRO A N 1
ATOM 732 C CA . PRO A 1 91 ? 0.115 0.349 -18.594 1.00 94.06 91 PRO A CA 1
ATOM 733 C C . PRO A 1 91 ? -0.336 -0.057 -17.192 1.00 94.06 91 PRO A C 1
ATOM 735 O O . PRO A 1 91 ? 0.350 0.210 -16.215 1.00 94.06 91 PRO A O 1
ATOM 738 N N . PHE A 1 92 ? -1.505 -0.675 -17.055 1.00 92.81 92 PHE A N 1
ATOM 739 C CA . PHE A 1 92 ? -2.045 -1.032 -15.750 1.00 92.81 92 PHE A CA 1
ATOM 740 C C . PHE A 1 92 ? -1.464 -2.350 -15.266 1.00 92.81 92 PHE A C 1
ATOM 742 O O . PHE A 1 92 ? -1.081 -2.446 -14.101 1.00 92.81 92 PHE A O 1
ATOM 749 N N . ASP A 1 93 ? -1.358 -3.349 -16.138 1.00 92.44 93 ASP A N 1
ATOM 750 C CA . ASP A 1 93 ? -0.703 -4.609 -15.784 1.00 92.44 93 ASP A CA 1
ATOM 751 C C . ASP A 1 93 ? 0.791 -4.389 -15.562 1.00 92.44 93 ASP A C 1
ATOM 753 O O . ASP A 1 93 ? 1.297 -4.757 -14.500 1.00 92.44 93 ASP A O 1
ATOM 757 N N . GLU A 1 94 ? 1.434 -3.633 -16.453 1.00 94.69 94 GLU A N 1
ATOM 758 C CA . GLU A 1 94 ? 2.833 -3.234 -16.290 1.00 94.69 94 GLU A CA 1
ATOM 759 C C . GLU A 1 94 ? 3.042 -2.360 -15.055 1.00 94.69 94 GLU A C 1
ATOM 761 O O . GLU A 1 94 ? 3.988 -2.555 -14.302 1.00 94.69 94 GLU A O 1
ATOM 766 N N . GLY A 1 95 ? 2.119 -1.446 -14.748 1.00 93.94 95 GLY A N 1
ATOM 767 C CA . GLY A 1 95 ? 2.189 -0.650 -13.525 1.00 93.94 95 GLY A CA 1
ATOM 768 C C . GLY A 1 95 ? 2.291 -1.519 -12.267 1.00 93.94 95 GLY A C 1
ATOM 769 O O . GLY A 1 95 ? 3.058 -1.213 -11.359 1.00 93.94 95 GLY A O 1
ATOM 770 N N . TYR A 1 96 ? 1.574 -2.638 -12.215 1.00 92.12 96 TYR A N 1
ATOM 771 C CA . TYR A 1 96 ? 1.709 -3.581 -11.107 1.00 92.12 96 TYR A CA 1
ATOM 772 C C . TYR A 1 96 ? 3.006 -4.388 -11.179 1.00 92.12 96 TYR A C 1
ATOM 774 O O . TYR A 1 96 ? 3.735 -4.429 -10.191 1.00 92.12 96 TYR A O 1
ATOM 782 N N . GLN A 1 97 ? 3.324 -4.976 -12.335 1.00 92.69 97 GLN A N 1
ATOM 783 C CA . GLN A 1 97 ? 4.501 -5.838 -12.514 1.00 92.69 97 GLN A CA 1
ATOM 784 C C . GLN A 1 97 ? 5.817 -5.095 -12.256 1.00 92.69 97 GLN A C 1
ATOM 786 O O . GLN A 1 97 ? 6.735 -5.643 -11.655 1.00 92.69 97 GLN A O 1
ATOM 791 N N . GLN A 1 98 ? 5.879 -3.818 -12.625 1.00 94.69 98 GLN A N 1
ATOM 792 C CA . GLN A 1 98 ? 7.050 -2.964 -12.448 1.00 94.69 98 GLN A CA 1
ATOM 793 C C . GLN A 1 98 ? 7.107 -2.281 -11.063 1.00 94.69 98 GLN A C 1
ATOM 795 O O . GLN A 1 98 ? 8.007 -1.479 -10.818 1.00 94.69 98 GLN A O 1
ATOM 800 N N . SER A 1 99 ? 6.187 -2.573 -10.130 1.00 93.31 99 SER A N 1
ATOM 801 C CA . SER A 1 99 ? 6.197 -1.955 -8.787 1.00 93.31 99 SER A CA 1
ATOM 802 C C . SER A 1 99 ? 7.518 -2.143 -8.020 1.00 93.31 99 SER A C 1
ATOM 804 O O . SER A 1 99 ? 7.997 -1.160 -7.448 1.00 93.31 99 SER A O 1
ATOM 806 N N . PRO A 1 100 ? 8.177 -3.326 -8.030 1.00 93.69 100 PRO A N 1
ATOM 807 C CA . PRO A 1 100 ? 9.474 -3.493 -7.369 1.00 93.69 100 PRO A CA 1
ATOM 808 C C . PRO A 1 100 ? 10.543 -2.510 -7.867 1.00 93.69 100 PRO A C 1
ATOM 810 O O . PRO A 1 100 ? 11.310 -1.973 -7.067 1.00 93.69 100 PRO A O 1
ATOM 813 N N . ALA A 1 101 ? 10.538 -2.178 -9.162 1.00 95.44 101 ALA A N 1
ATOM 814 C CA . ALA A 1 101 ? 11.487 -1.239 -9.761 1.00 95.44 101 ALA A CA 1
ATOM 815 C C . ALA A 1 101 ? 11.309 0.218 -9.280 1.00 95.44 101 ALA A C 1
ATOM 817 O O . ALA A 1 101 ? 12.220 1.031 -9.439 1.00 95.44 101 ALA A O 1
ATOM 818 N N . LEU A 1 102 ? 10.168 0.543 -8.659 1.00 96.31 102 LEU A N 1
ATOM 819 C CA . LEU A 1 102 ? 9.848 1.858 -8.085 1.00 96.31 102 LEU A CA 1
ATOM 820 C C . LEU A 1 102 ? 10.023 1.910 -6.554 1.00 96.31 102 LEU A C 1
ATOM 822 O O . LEU A 1 102 ? 9.876 2.971 -5.943 1.00 96.31 102 LEU A O 1
ATOM 826 N N . SER A 1 103 ? 10.387 0.786 -5.929 1.00 94.38 103 SER A N 1
ATOM 827 C CA . SER A 1 103 ? 10.469 0.609 -4.471 1.00 94.38 103 SER A CA 1
ATOM 828 C C . SER A 1 103 ? 11.314 1.661 -3.754 1.00 94.38 103 SER A C 1
ATOM 830 O O . SER A 1 103 ? 10.901 2.180 -2.719 1.00 94.38 103 SER A O 1
ATOM 832 N N . LYS A 1 104 ? 12.477 2.028 -4.305 1.00 94.56 104 LYS A N 1
ATOM 833 C CA . LYS A 1 104 ? 13.369 3.023 -3.689 1.00 94.56 104 LYS A CA 1
ATOM 834 C C . LYS A 1 104 ? 12.677 4.382 -3.540 1.00 94.56 104 LYS A C 1
ATOM 836 O O . LYS A 1 104 ? 12.735 4.989 -2.472 1.00 94.56 104 LYS A O 1
ATOM 841 N N . THR A 1 105 ? 11.964 4.813 -4.579 1.00 96.69 105 THR A N 1
ATOM 842 C CA . THR A 1 105 ? 11.176 6.051 -4.571 1.00 96.69 105 THR A CA 1
ATOM 843 C C . THR A 1 105 ? 9.969 5.935 -3.642 1.00 96.69 105 THR A C 1
ATOM 845 O O . THR A 1 105 ? 9.668 6.880 -2.917 1.00 96.69 105 THR A O 1
ATOM 848 N N . ALA A 1 106 ? 9.313 4.772 -3.584 1.00 96.38 106 ALA A N 1
ATOM 849 C CA . ALA A 1 106 ? 8.203 4.536 -2.658 1.00 96.38 106 ALA A CA 1
ATOM 850 C C . ALA A 1 106 ? 8.649 4.585 -1.182 1.00 96.38 106 ALA A C 1
ATOM 852 O O . ALA A 1 106 ? 7.958 5.157 -0.336 1.00 96.38 106 ALA A O 1
ATOM 853 N N . VAL A 1 107 ? 9.833 4.051 -0.862 1.00 95.31 107 VAL A N 1
ATOM 854 C CA . VAL A 1 107 ? 10.444 4.155 0.473 1.00 95.31 107 VAL A CA 1
ATOM 855 C C . VAL A 1 107 ? 10.777 5.607 0.807 1.00 95.31 107 VAL A C 1
ATOM 857 O O . VAL A 1 107 ? 10.526 6.056 1.926 1.00 95.31 107 VAL A O 1
ATOM 860 N N . GLU A 1 108 ? 11.326 6.359 -0.147 1.00 96.75 108 GLU A N 1
ATOM 861 C CA . GLU A 1 108 ? 11.604 7.782 0.040 1.00 96.75 108 GLU A CA 1
ATOM 862 C C . GLU A 1 108 ? 10.327 8.591 0.293 1.00 96.75 108 GLU A C 1
ATOM 864 O O . GLU A 1 108 ? 10.311 9.424 1.200 1.00 96.75 108 GLU A O 1
ATOM 869 N N . PHE A 1 109 ? 9.241 8.304 -0.432 1.00 97.75 109 PHE A N 1
ATOM 870 C CA . PHE A 1 109 ? 7.932 8.897 -0.168 1.00 97.75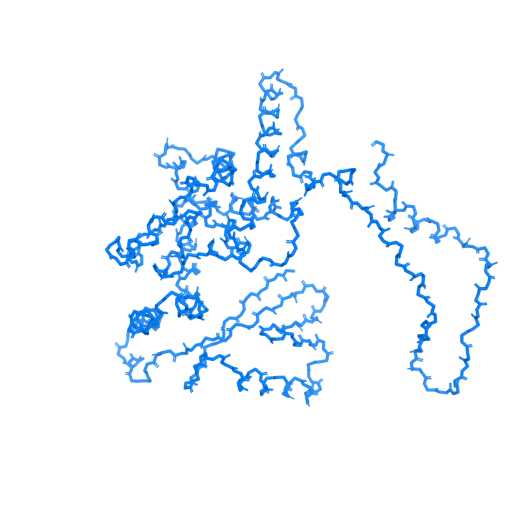 109 PHE A CA 1
ATOM 871 C C . PHE A 1 109 ? 7.520 8.693 1.296 1.00 97.75 109 PHE A C 1
ATOM 873 O O . PHE A 1 109 ? 7.236 9.667 1.990 1.00 97.75 109 PHE A O 1
ATOM 880 N N . VAL A 1 110 ? 7.544 7.451 1.797 1.00 97.12 110 VAL A N 1
ATOM 881 C CA . VAL A 1 110 ? 7.149 7.149 3.186 1.00 97.12 110 VAL A CA 1
ATOM 882 C C . VAL A 1 110 ? 8.042 7.877 4.192 1.00 97.12 110 VAL A C 1
ATOM 884 O O . VAL A 1 110 ? 7.531 8.434 5.165 1.00 97.12 110 VAL A O 1
ATOM 887 N N . LYS A 1 111 ? 9.361 7.925 3.954 1.00 96.56 111 LYS A N 1
ATOM 888 C CA . LYS A 1 111 ? 10.308 8.659 4.812 1.00 96.56 111 LYS A CA 1
ATOM 889 C C . LYS A 1 111 ? 9.957 10.142 4.892 1.00 96.56 111 LYS A C 1
ATOM 891 O O . LYS A 1 111 ? 9.742 10.645 5.991 1.00 96.56 111 LYS A O 1
ATOM 896 N N . ARG A 1 112 ? 9.795 10.802 3.742 1.00 96.75 112 ARG A N 1
ATOM 897 C CA . ARG A 1 112 ? 9.428 12.225 3.667 1.00 96.75 112 ARG A CA 1
ATOM 898 C C . ARG A 1 112 ? 8.081 12.498 4.332 1.00 96.75 112 ARG A C 1
ATOM 900 O O . ARG A 1 112 ? 7.937 13.463 5.074 1.00 96.75 112 ARG A O 1
ATOM 907 N N . LYS A 1 113 ? 7.085 11.632 4.118 1.00 95.81 113 LYS A N 1
ATOM 908 C CA . LYS A 1 113 ? 5.783 11.755 4.787 1.00 95.81 113 LYS A CA 1
ATOM 909 C C . LYS A 1 113 ? 5.904 11.630 6.298 1.00 95.81 113 LYS A C 1
ATOM 911 O O . LYS A 1 113 ? 5.267 12.391 7.012 1.00 95.81 113 LYS A O 1
ATOM 916 N N . ASN A 1 114 ? 6.742 10.729 6.796 1.00 93.81 114 ASN A N 1
ATOM 917 C CA . ASN A 1 114 ? 6.980 10.622 8.229 1.00 93.81 114 ASN A CA 1
ATOM 918 C C . ASN A 1 114 ? 7.738 11.829 8.807 1.00 93.81 114 ASN A C 1
ATOM 920 O O . ASN A 1 114 ? 7.450 12.236 9.927 1.00 93.81 114 ASN A O 1
ATOM 924 N N . GLU A 1 115 ? 8.683 12.405 8.065 1.00 93.06 115 GLU A N 1
ATOM 925 C CA . GLU A 1 115 ? 9.397 13.622 8.476 1.00 93.06 115 GLU A CA 1
ATOM 926 C C . GLU A 1 115 ? 8.454 14.822 8.595 1.00 93.06 115 GLU A C 1
ATOM 928 O O . GLU A 1 115 ? 8.545 15.573 9.561 1.00 93.06 115 GLU A O 1
ATOM 933 N N . VAL A 1 116 ? 7.526 14.968 7.646 1.00 92.00 116 VAL A N 1
ATOM 934 C CA . VAL A 1 116 ? 6.579 16.091 7.608 1.00 92.00 116 VAL A CA 1
ATOM 935 C C . VAL A 1 116 ? 5.398 15.875 8.555 1.00 92.00 116 VAL A C 1
ATOM 937 O O . VAL A 1 116 ? 5.017 16.792 9.273 1.00 92.00 116 VAL A O 1
ATOM 940 N N . PHE A 1 117 ? 4.813 14.673 8.558 1.00 90.94 117 PHE A N 1
ATOM 941 C CA . PHE A 1 117 ? 3.539 14.390 9.227 1.00 90.94 117 PHE A CA 1
ATOM 942 C C . PHE A 1 117 ? 3.654 13.555 10.507 1.00 90.94 117 PHE A C 1
ATOM 944 O O . PHE A 1 117 ? 2.631 13.184 11.083 1.00 90.94 117 PHE A O 1
ATOM 951 N N . HIS A 1 118 ? 4.871 13.198 10.933 1.00 90.75 118 HIS A N 1
ATOM 952 C CA . HIS A 1 118 ? 5.137 12.384 12.131 1.00 90.75 118 HIS A CA 1
ATOM 953 C C . HIS A 1 118 ? 4.270 11.110 12.224 1.00 90.75 118 HIS A C 1
ATOM 955 O O . HIS A 1 118 ? 3.906 10.622 13.293 1.00 90.75 118 HIS A O 1
ATOM 961 N N . CYS A 1 119 ? 3.935 10.524 11.071 1.00 93.50 119 CYS A N 1
ATOM 962 C CA . CYS A 1 119 ? 2.900 9.500 10.959 1.00 93.50 119 CYS A CA 1
ATOM 963 C C . CYS A 1 119 ? 3.343 8.088 11.386 1.00 93.50 119 CYS A C 1
ATOM 965 O O . CYS A 1 119 ? 2.527 7.166 11.381 1.00 93.50 119 CYS A O 1
ATOM 967 N N . SER A 1 120 ? 4.608 7.876 11.770 1.00 93.38 120 SER A N 1
ATOM 968 C CA . SER A 1 120 ? 5.134 6.547 12.129 1.00 93.38 120 SER A CA 1
ATOM 969 C C . SER A 1 120 ? 4.315 5.836 13.207 1.00 93.38 120 SER A C 1
ATOM 971 O O . SER A 1 120 ? 4.066 4.635 13.086 1.00 93.38 120 SER A O 1
ATOM 973 N N . THR A 1 121 ? 3.857 6.554 14.234 1.00 94.00 121 THR A N 1
ATOM 974 C CA . THR A 1 121 ? 3.076 5.967 15.330 1.00 94.00 121 THR A CA 1
ATOM 975 C C . THR A 1 121 ? 1.725 5.449 14.840 1.00 94.00 121 THR A C 1
ATOM 977 O O . THR A 1 121 ? 1.394 4.290 15.092 1.00 94.00 121 THR A O 1
ATOM 980 N N . VAL A 1 122 ? 0.964 6.254 14.087 1.00 95.88 122 VAL A N 1
ATOM 981 C CA . VAL A 1 122 ? -0.339 5.819 13.556 1.00 95.88 122 VAL A CA 1
ATOM 982 C C . VAL A 1 122 ? -0.183 4.730 12.493 1.00 95.88 122 VAL A C 1
ATOM 984 O O . VAL A 1 122 ? -0.962 3.784 12.478 1.00 95.88 122 VAL A O 1
ATOM 987 N N . THR A 1 123 ? 0.868 4.779 11.673 1.00 96.31 123 THR A N 1
ATOM 988 C CA . THR A 1 123 ? 1.186 3.721 10.706 1.00 96.31 123 THR A CA 1
ATOM 989 C C . THR A 1 123 ? 1.489 2.390 11.393 1.00 96.31 123 THR A C 1
ATOM 991 O O . THR A 1 123 ? 0.974 1.348 10.982 1.00 96.31 123 THR A O 1
ATOM 994 N N . ARG A 1 124 ? 2.297 2.396 12.462 1.00 95.50 124 ARG A N 1
ATOM 995 C CA . ARG A 1 124 ? 2.564 1.191 13.265 1.00 95.50 124 ARG A CA 1
ATOM 996 C C . ARG A 1 124 ? 1.284 0.664 13.904 1.00 95.50 124 ARG A C 1
ATOM 998 O O . ARG A 1 124 ? 1.058 -0.543 13.875 1.00 95.50 124 ARG A O 1
ATOM 1005 N N . LEU A 1 125 ? 0.437 1.558 14.415 1.00 95.56 125 LEU A N 1
ATOM 1006 C CA . LEU A 1 125 ? -0.844 1.200 15.015 1.00 95.56 125 LEU A CA 1
ATOM 1007 C C . LEU A 1 125 ? -1.807 0.577 13.997 1.00 95.56 125 LEU A C 1
ATOM 1009 O O . LEU A 1 125 ? -2.401 -0.455 14.282 1.00 95.56 125 LEU A O 1
ATOM 1013 N N . ALA A 1 126 ? -1.908 1.141 12.792 1.00 97.19 126 ALA A N 1
ATOM 1014 C CA . ALA A 1 126 ? -2.716 0.610 11.696 1.00 97.19 126 ALA A CA 1
ATOM 1015 C C . ALA A 1 126 ? -2.233 -0.774 11.237 1.00 97.19 126 ALA A C 1
ATOM 1017 O O . ALA A 1 126 ? -3.032 -1.698 11.073 1.00 97.19 126 ALA A O 1
ATOM 1018 N N . LYS A 1 127 ? -0.912 -0.954 11.091 1.00 95.19 127 LYS A N 1
ATOM 1019 C CA . LYS A 1 127 ? -0.310 -2.261 10.785 1.00 95.19 127 LYS A CA 1
ATOM 1020 C C . LYS A 1 127 ? -0.597 -3.270 11.899 1.00 95.19 127 LYS A C 1
ATOM 1022 O O . LYS A 1 127 ? -1.009 -4.390 11.602 1.00 95.19 127 LYS A O 1
ATOM 1027 N N . PHE A 1 128 ? -0.431 -2.878 13.162 1.00 94.00 128 PHE A N 1
ATOM 1028 C CA . PHE A 1 128 ? -0.727 -3.728 14.315 1.00 94.00 128 PHE A CA 1
ATOM 1029 C C . PHE A 1 128 ? -2.206 -4.120 14.376 1.00 94.00 128 PHE A C 1
ATOM 1031 O O . PHE A 1 128 ? -2.505 -5.306 14.432 1.00 94.00 128 PHE A O 1
ATOM 1038 N N . TRP A 1 129 ? -3.119 -3.155 14.260 1.00 95.38 129 TRP A N 1
ATOM 1039 C CA . TRP A 1 129 ? -4.558 -3.396 14.169 1.00 95.38 129 TRP A CA 1
ATOM 1040 C C . TRP A 1 129 ? -4.895 -4.388 13.058 1.00 95.38 129 TRP A C 1
ATOM 1042 O O . TRP A 1 129 ? -5.615 -5.351 13.286 1.00 95.38 129 TRP A O 1
ATOM 1052 N N . SER A 1 130 ? -4.305 -4.230 11.872 1.00 94.38 130 SER A N 1
ATOM 1053 C CA . SER A 1 130 ? -4.552 -5.181 10.792 1.00 94.38 130 SER A CA 1
ATOM 1054 C C . SER A 1 130 ? -4.115 -6.602 11.167 1.00 94.38 130 SER A C 1
ATOM 1056 O O . SER A 1 130 ? -4.807 -7.552 10.836 1.00 94.38 130 SER A O 1
ATOM 1058 N N . LYS A 1 131 ? -3.039 -6.784 11.941 1.00 90.69 131 LYS A N 1
ATOM 1059 C CA . LYS A 1 131 ? -2.622 -8.116 12.414 1.00 90.69 131 LYS A CA 1
ATOM 1060 C C . LYS A 1 131 ? -3.596 -8.736 13.417 1.00 90.69 131 LYS A C 1
ATOM 1062 O O . LYS A 1 131 ? -3.613 -9.956 13.538 1.00 90.69 131 LYS A O 1
ATOM 1067 N N . THR A 1 132 ? -4.406 -7.936 14.112 1.00 90.31 132 THR A N 1
ATOM 1068 C CA . THR A 1 132 ? -5.445 -8.456 15.015 1.00 90.31 132 THR A CA 1
ATOM 1069 C C . THR A 1 132 ? -6.741 -8.805 14.283 1.00 90.31 132 THR A C 1
ATOM 1071 O O . THR A 1 132 ? -7.617 -9.451 14.854 1.00 90.31 132 THR A O 1
ATOM 1074 N N . VAL A 1 133 ? -6.850 -8.443 13.004 1.00 90.75 133 VAL A N 1
ATOM 1075 C CA . VAL A 1 133 ? -7.978 -8.786 12.140 1.00 90.75 133 VAL A CA 1
ATOM 1076 C C . VAL A 1 133 ? -7.638 -10.018 11.295 1.00 90.75 133 VAL A C 1
ATOM 1078 O O . VAL A 1 133 ? -6.749 -9.993 10.436 1.00 90.75 133 VAL A O 1
ATOM 1081 N N . CYS A 1 134 ? -8.379 -11.096 11.518 1.00 87.06 134 CYS A N 1
ATOM 1082 C CA . CYS A 1 134 ? -8.345 -12.319 10.737 1.00 87.06 134 CYS A CA 1
ATOM 1083 C C . CYS A 1 134 ? -9.244 -12.159 9.507 1.00 87.06 134 CYS A C 1
ATOM 1085 O O . CYS A 1 134 ? -10.458 -12.014 9.631 1.00 87.06 134 CYS A O 1
ATOM 1087 N N . VAL A 1 135 ? -8.622 -12.185 8.332 1.00 83.88 135 VAL A N 1
ATOM 1088 C CA . VAL A 1 135 ? -9.292 -12.223 7.028 1.00 83.88 135 VAL A CA 1
ATOM 1089 C C . VAL A 1 135 ? -8.866 -13.489 6.301 1.00 83.88 135 VAL A C 1
ATOM 1091 O O . VAL A 1 135 ? -7.736 -13.956 6.480 1.00 83.88 135 VAL A O 1
ATOM 1094 N N . GLU A 1 136 ? -9.745 -14.051 5.479 1.00 78.50 136 GLU A N 1
ATOM 1095 C CA . GLU A 1 136 ? -9.416 -15.265 4.735 1.00 78.50 136 GLU A CA 1
ATOM 1096 C C . GLU A 1 136 ? -8.438 -14.971 3.584 1.00 78.50 136 GLU A C 1
ATOM 1098 O O . GLU A 1 136 ? -8.591 -14.010 2.828 1.00 78.50 136 GLU A O 1
ATOM 1103 N N . GLY A 1 137 ? -7.436 -15.839 3.420 1.00 73.75 137 GLY A N 1
ATOM 1104 C CA . GLY A 1 137 ? -6.511 -15.813 2.288 1.00 73.75 137 GLY A CA 1
ATOM 1105 C C . GLY A 1 137 ? -5.287 -14.905 2.452 1.00 73.75 137 GLY A C 1
ATOM 1106 O O . GLY A 1 137 ? -5.117 -14.174 3.426 1.00 73.75 137 GLY A O 1
ATOM 1107 N N . PHE A 1 138 ? -4.388 -14.996 1.469 1.00 73.00 138 PHE A N 1
ATOM 1108 C CA . PHE A 1 138 ? -3.181 -14.177 1.397 1.00 73.00 138 PHE A CA 1
ATOM 1109 C C . PHE A 1 138 ? -3.450 -12.880 0.625 1.00 73.00 138 PHE A C 1
ATOM 1111 O O . PHE A 1 138 ? -3.859 -12.921 -0.538 1.00 73.00 138 PHE A O 1
ATOM 1118 N N . HIS A 1 139 ? -3.151 -11.738 1.250 1.00 79.31 139 HIS A N 1
ATOM 1119 C CA . HIS A 1 139 ? -3.364 -10.405 0.678 1.00 79.31 139 HIS A CA 1
ATOM 1120 C C . HIS A 1 139 ? -2.031 -9.680 0.509 1.00 79.31 139 HIS A C 1
ATOM 1122 O O . HIS A 1 139 ? -1.461 -9.146 1.465 1.00 79.31 139 HIS A O 1
ATOM 1128 N N . SER A 1 140 ? -1.513 -9.679 -0.722 1.00 79.00 140 SER A N 1
ATOM 1129 C CA . SER A 1 140 ? -0.251 -9.016 -1.058 1.00 79.00 140 SER A CA 1
ATOM 1130 C C . SER A 1 140 ? -0.336 -7.514 -0.790 1.00 79.00 140 SER A C 1
ATOM 1132 O O . SER A 1 140 ? -1.273 -6.853 -1.246 1.00 79.00 140 SER A O 1
ATOM 1134 N N . GLY A 1 141 ? 0.662 -6.969 -0.093 1.00 86.38 141 GLY A N 1
ATOM 1135 C CA . GLY A 1 141 ? 0.725 -5.539 0.202 1.00 86.38 141 GLY A CA 1
ATOM 1136 C C . GLY A 1 141 ? -0.196 -5.084 1.336 1.00 86.38 141 GLY A C 1
ATOM 1137 O O . GLY A 1 141 ? -0.378 -3.881 1.495 1.00 86.38 141 GLY A O 1
ATOM 1138 N N . ARG A 1 142 ? -0.750 -5.998 2.155 1.00 90.94 142 ARG A N 1
ATOM 1139 C CA . ARG A 1 142 ? -1.576 -5.656 3.332 1.00 90.94 142 ARG A CA 1
ATOM 1140 C C . ARG A 1 142 ? -0.945 -4.551 4.183 1.00 90.94 142 ARG A C 1
ATOM 1142 O O . ARG A 1 142 ? -1.594 -3.548 4.461 1.00 90.94 142 ARG A O 1
ATOM 1149 N N . SER A 1 143 ? 0.324 -4.711 4.558 1.00 91.38 143 SER A N 1
ATOM 1150 C CA . SER A 1 143 ? 1.057 -3.723 5.359 1.00 91.38 143 SER A CA 1
ATOM 1151 C C . SER A 1 143 ? 1.165 -2.363 4.661 1.00 91.38 143 SER A C 1
ATOM 1153 O O . SER A 1 143 ? 0.963 -1.339 5.310 1.00 91.38 143 SER A O 1
ATOM 1155 N N . THR A 1 144 ? 1.438 -2.349 3.354 1.00 94.62 144 THR A N 1
ATOM 1156 C CA . THR A 1 144 ? 1.548 -1.130 2.537 1.00 94.62 144 THR A CA 1
ATOM 1157 C C . THR A 1 144 ? 0.207 -0.413 2.401 1.00 94.62 144 THR A C 1
ATOM 1159 O O . THR A 1 144 ? 0.143 0.803 2.548 1.00 94.62 144 THR A O 1
ATOM 1162 N N . ILE A 1 145 ? -0.888 -1.155 2.202 1.00 97.25 145 ILE A N 1
ATOM 1163 C CA . ILE A 1 145 ? -2.244 -0.589 2.154 1.00 97.25 145 ILE A CA 1
ATOM 1164 C C . ILE A 1 145 ? -2.547 0.143 3.465 1.00 97.25 145 ILE A C 1
ATOM 1166 O O . ILE A 1 145 ? -2.939 1.309 3.445 1.00 97.25 145 ILE A O 1
ATOM 1170 N N . MET A 1 146 ? -2.323 -0.517 4.608 1.00 97.81 146 MET A N 1
ATOM 1171 C CA . MET A 1 146 ? -2.569 0.091 5.921 1.00 97.81 146 MET A CA 1
ATOM 1172 C C . MET A 1 146 ? -1.683 1.317 6.160 1.00 97.81 146 MET A C 1
ATOM 1174 O O . MET A 1 146 ? -2.152 2.317 6.694 1.00 97.81 146 MET A O 1
ATOM 1178 N N . GLU A 1 147 ? -0.416 1.258 5.740 1.00 98.00 147 GLU A N 1
ATOM 1179 C CA . GLU A 1 147 ? 0.528 2.373 5.836 1.00 98.00 147 GLU A CA 1
ATOM 1180 C C . GLU A 1 147 ? 0.058 3.603 5.077 1.00 98.00 147 GLU A C 1
ATOM 1182 O O . GLU A 1 147 ? 0.031 4.692 5.638 1.00 98.00 147 GLU A O 1
ATOM 1187 N N . TYR A 1 148 ? -0.347 3.438 3.822 1.00 98.50 148 TYR A N 1
ATOM 1188 C CA . TYR A 1 148 ? -0.762 4.559 2.990 1.00 98.50 148 TYR A CA 1
ATOM 1189 C C . TYR A 1 148 ? -2.073 5.185 3.472 1.00 98.50 148 TYR A C 1
ATOM 1191 O O . TYR A 1 148 ? -2.186 6.412 3.506 1.00 98.50 148 TYR A O 1
ATOM 1199 N N . ILE A 1 149 ? -3.033 4.377 3.932 1.00 98.56 149 ILE A N 1
ATOM 1200 C CA . ILE A 1 149 ? -4.262 4.905 4.543 1.00 98.56 149 ILE A CA 1
ATOM 1201 C C . ILE A 1 149 ? -3.933 5.654 5.848 1.00 98.56 149 ILE A C 1
ATOM 1203 O O . ILE A 1 149 ? -4.481 6.730 6.096 1.00 98.56 149 ILE A O 1
ATOM 1207 N N . ALA A 1 150 ? -3.007 5.143 6.667 1.00 98.19 150 ALA A N 1
ATOM 1208 C CA . ALA A 1 150 ? -2.585 5.795 7.907 1.00 98.19 150 ALA A CA 1
ATOM 1209 C C . ALA A 1 150 ? -1.818 7.105 7.661 1.00 98.19 150 ALA A C 1
ATOM 1211 O O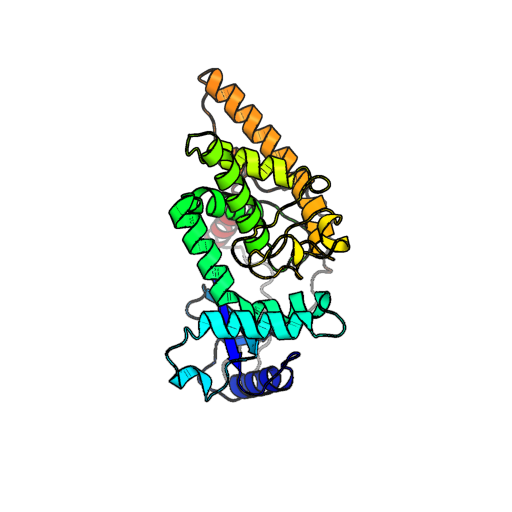 . ALA A 1 150 ? -2.093 8.098 8.335 1.00 98.19 150 ALA A O 1
ATOM 1212 N N . ILE A 1 151 ? -0.928 7.144 6.661 1.00 98.00 151 ILE A N 1
ATOM 1213 C CA . ILE A 1 151 ? -0.265 8.373 6.200 1.00 98.00 151 ILE A CA 1
ATOM 1214 C C . ILE A 1 151 ? -1.321 9.397 5.798 1.00 98.00 151 ILE A C 1
ATOM 1216 O O . ILE A 1 151 ? -1.323 10.507 6.323 1.00 98.00 151 ILE A O 1
ATOM 1220 N N . ARG A 1 152 ? -2.275 9.014 4.937 1.00 97.56 152 ARG A N 1
ATOM 1221 C CA . ARG A 1 152 ? -3.342 9.923 4.503 1.00 97.56 152 ARG A CA 1
ATOM 1222 C C . ARG A 1 152 ? -4.166 10.452 5.677 1.00 97.56 152 ARG A C 1
ATOM 1224 O O . ARG A 1 152 ? -4.540 11.620 5.701 1.00 97.56 152 ARG A O 1
ATOM 1231 N N . SER A 1 153 ? -4.426 9.600 6.660 1.00 96.81 153 SER A N 1
ATOM 1232 C CA . SER A 1 153 ? -5.164 9.969 7.867 1.00 96.81 153 SER A CA 1
ATOM 1233 C C . SER A 1 153 ? -4.402 10.985 8.718 1.00 96.81 153 SER A C 1
ATOM 1235 O O . SER A 1 153 ? -4.992 11.961 9.173 1.00 96.81 153 SER A O 1
ATOM 1237 N N . ALA A 1 154 ? -3.090 10.797 8.892 1.00 95.44 154 ALA A N 1
ATOM 1238 C CA . ALA A 1 154 ? -2.228 11.747 9.592 1.00 95.44 154 ALA A CA 1
ATOM 1239 C C . ALA A 1 154 ? -2.166 13.103 8.873 1.00 95.44 154 ALA A C 1
ATOM 1241 O O . ALA A 1 154 ? -2.320 14.139 9.516 1.00 95.44 154 ALA A O 1
ATOM 1242 N N . GLU A 1 155 ? -2.011 13.097 7.544 1.00 94.62 155 GLU A N 1
ATOM 1243 C CA . GLU A 1 155 ? -2.023 14.310 6.717 1.00 94.62 155 GLU A CA 1
ATOM 1244 C C . GLU A 1 155 ? -3.308 15.120 6.911 1.00 94.62 155 GLU A C 1
ATOM 1246 O O . GLU A 1 155 ? -3.266 16.332 7.126 1.00 94.62 155 GLU A O 1
ATOM 1251 N N . MET A 1 156 ? -4.463 14.451 6.845 1.00 92.31 156 MET A N 1
ATOM 1252 C CA . MET A 1 156 ? -5.765 15.100 6.994 1.00 92.31 156 MET A CA 1
ATOM 1253 C C . MET A 1 156 ? -5.926 15.743 8.371 1.00 92.31 156 MET A C 1
ATOM 1255 O O . MET A 1 156 ? -6.445 16.851 8.453 1.00 92.31 156 MET A O 1
ATOM 1259 N N . GLU A 1 157 ? -5.469 15.085 9.438 1.00 90.12 157 GLU A N 1
ATOM 1260 C CA . GLU A 1 157 ? -5.599 15.617 10.796 1.00 90.12 157 GLU A CA 1
ATOM 1261 C C . GLU A 1 157 ? -4.589 16.735 11.087 1.00 90.12 157 GLU A C 1
ATOM 1263 O O . GLU A 1 157 ? -4.959 17.738 11.697 1.00 90.12 157 GLU A O 1
ATOM 1268 N N . GLN A 1 158 ? -3.345 16.649 10.609 1.00 83.00 158 GLN A N 1
ATOM 1269 C CA . GLN A 1 158 ? -2.378 17.735 10.809 1.00 83.00 158 GLN A CA 1
ATOM 1270 C C . GLN A 1 158 ? -2.779 19.029 10.094 1.00 83.00 158 GLN A C 1
ATOM 1272 O O . GLN A 1 158 ? -2.604 20.111 10.654 1.00 83.00 158 GLN A O 1
ATOM 1277 N N . ASN A 1 159 ? -3.426 18.935 8.929 1.00 71.31 159 ASN A N 1
ATOM 1278 C CA . ASN A 1 159 ? -4.005 20.096 8.249 1.00 71.31 159 ASN A CA 1
ATOM 1279 C C . ASN A 1 159 ? -5.124 20.785 9.063 1.00 71.31 159 ASN A C 1
ATOM 1281 O O . ASN A 1 159 ? -5.518 21.901 8.734 1.00 71.31 159 ASN A O 1
ATOM 1285 N N . THR A 1 160 ? -5.616 20.160 10.144 1.00 67.56 160 THR A N 1
ATOM 1286 C CA . THR A 1 160 ? -6.560 20.764 11.107 1.00 67.56 160 THR A CA 1
ATOM 1287 C C . THR A 1 160 ? -5.879 21.405 12.328 1.00 67.56 160 THR A C 1
ATOM 1289 O O . THR A 1 160 ? -6.559 21.911 13.221 1.00 67.56 160 THR A O 1
ATOM 1292 N N . GLY A 1 161 ? -4.539 21.427 12.371 1.00 58.22 161 GLY A N 1
ATOM 1293 C CA . GLY A 1 161 ? -3.745 22.237 13.301 1.00 58.22 161 GLY A CA 1
ATOM 1294 C C . GLY A 1 161 ? -3.289 21.556 14.595 1.00 58.22 161 GLY A C 1
ATOM 1295 O O . GLY A 1 161 ? -2.793 22.254 15.479 1.00 58.22 161 GLY A O 1
ATOM 1296 N N . ARG A 1 162 ? -3.445 20.230 14.754 1.00 58.44 162 ARG A N 1
ATOM 1297 C CA . ARG A 1 162 ? -2.889 19.474 15.899 1.00 58.44 162 ARG A CA 1
ATOM 1298 C C . ARG A 1 162 ? -2.494 18.050 15.514 1.00 58.44 162 ARG A C 1
ATOM 1300 O O . ARG A 1 162 ? -3.325 17.292 15.023 1.00 58.44 162 ARG A O 1
ATOM 1307 N N . GLU A 1 163 ? -1.263 17.660 15.837 1.00 66.44 163 GLU A N 1
ATOM 1308 C CA . GLU A 1 163 ? -0.858 16.254 15.830 1.00 66.44 163 GLU A CA 1
ATOM 1309 C C . GLU A 1 163 ? -1.624 15.507 16.929 1.00 66.44 163 GLU A C 1
ATOM 1311 O O . GLU A 1 163 ? -1.565 15.851 18.111 1.00 66.44 163 GLU A O 1
ATOM 1316 N N . ASN A 1 164 ? -2.411 14.508 16.536 1.00 83.19 164 ASN A N 1
ATOM 1317 C CA . ASN A 1 164 ? -3.136 13.667 17.474 1.00 83.19 164 ASN A CA 1
ATOM 1318 C C . ASN A 1 164 ? -3.281 12.259 16.893 1.00 83.19 164 ASN A C 1
ATOM 1320 O O . ASN A 1 164 ? -4.140 12.007 16.046 1.00 83.19 164 ASN A O 1
ATOM 1324 N N . THR A 1 165 ? -2.455 11.334 17.383 1.00 89.56 165 THR A N 1
ATOM 1325 C CA . THR A 1 165 ? -2.449 9.924 16.968 1.00 89.56 165 THR A CA 1
ATOM 1326 C C . THR A 1 165 ? -3.823 9.268 17.091 1.00 89.56 165 THR A C 1
ATOM 1328 O O . THR A 1 165 ? -4.200 8.496 16.215 1.00 89.56 165 THR A O 1
ATOM 1331 N N . LEU A 1 166 ? -4.600 9.587 18.133 1.00 90.38 166 LEU A N 1
ATOM 1332 C CA . LEU A 1 166 ? -5.936 9.019 18.336 1.00 90.38 166 LEU A CA 1
ATOM 1333 C C . LEU A 1 166 ? -6.917 9.492 17.260 1.00 90.38 166 LEU A C 1
ATOM 1335 O O . LEU A 1 166 ? -7.649 8.683 16.696 1.00 90.38 166 LEU A O 1
ATOM 1339 N N . LYS A 1 167 ? -6.907 10.790 16.932 1.00 92.44 167 LYS A N 1
ATOM 1340 C CA . LYS A 1 167 ? -7.724 11.336 15.839 1.00 92.44 167 LYS A CA 1
ATOM 1341 C C . LYS A 1 167 ? -7.297 10.777 14.485 1.00 92.44 167 LYS A C 1
ATOM 1343 O O . LYS A 1 167 ? -8.159 10.386 13.706 1.00 92.44 167 LYS A O 1
ATOM 1348 N N . ALA A 1 168 ? -5.991 10.678 14.232 1.00 95.31 168 ALA A N 1
ATOM 1349 C CA . ALA A 1 168 ? -5.468 10.084 13.005 1.00 95.31 168 ALA A CA 1
ATOM 1350 C C . ALA A 1 168 ? -5.856 8.602 12.891 1.00 95.31 168 ALA A C 1
ATOM 1352 O O . ALA A 1 168 ? -6.238 8.147 11.818 1.00 95.31 168 ALA A O 1
ATOM 1353 N N . PHE A 1 169 ? -5.834 7.851 13.994 1.00 95.75 169 PHE A N 1
ATOM 1354 C CA . PHE A 1 169 ? -6.276 6.459 14.004 1.00 95.75 169 PHE A CA 1
ATOM 1355 C C . PHE A 1 169 ? -7.794 6.323 13.815 1.00 95.75 169 PHE A C 1
ATOM 1357 O O . PHE A 1 169 ? -8.243 5.471 13.053 1.00 95.75 169 PHE A O 1
ATOM 1364 N N . ARG A 1 170 ? -8.595 7.206 14.427 1.00 95.69 170 ARG A N 1
ATOM 1365 C CA . ARG A 1 170 ? -10.041 7.287 14.172 1.00 95.69 170 ARG A CA 1
ATOM 1366 C C . ARG A 1 170 ? -10.323 7.569 12.697 1.00 95.69 170 ARG A C 1
ATOM 1368 O O . ARG A 1 170 ? -11.123 6.870 12.090 1.00 95.69 170 ARG A O 1
ATOM 1375 N N . ARG A 1 171 ? -9.620 8.539 12.106 1.00 96.56 171 ARG A N 1
ATOM 1376 C CA . ARG A 1 171 ? -9.704 8.861 10.675 1.00 96.56 171 ARG A CA 1
ATOM 1377 C C . ARG A 1 171 ? -9.341 7.661 9.806 1.00 96.56 171 ARG A C 1
ATOM 1379 O O . ARG A 1 171 ? -10.051 7.385 8.845 1.00 96.56 171 ARG A O 1
ATOM 1386 N N . PHE A 1 172 ? -8.283 6.940 10.168 1.00 98.06 172 PHE A N 1
ATOM 1387 C CA . PHE A 1 172 ? -7.883 5.704 9.504 1.00 98.06 172 PHE A CA 1
ATOM 1388 C C . PHE A 1 172 ? -9.022 4.679 9.507 1.00 98.06 172 PHE A C 1
ATOM 1390 O O . PHE A 1 172 ? -9.402 4.205 8.439 1.00 98.06 172 PHE A O 1
ATOM 1397 N N . LEU A 1 173 ? -9.626 4.397 10.665 1.00 97.88 173 LEU A N 1
ATOM 1398 C CA . LEU A 1 173 ? -10.751 3.464 10.757 1.00 97.88 173 LEU A CA 1
ATOM 1399 C C . LEU A 1 173 ? -11.967 3.943 9.951 1.00 97.88 173 LEU A C 1
ATOM 1401 O O . LEU A 1 173 ? -12.558 3.137 9.242 1.00 97.88 173 LEU A O 1
ATOM 1405 N N . THR A 1 174 ? -12.286 5.244 9.980 1.00 97.81 174 THR A N 1
ATOM 1406 C CA . THR A 1 174 ? -13.354 5.838 9.154 1.00 97.81 174 THR A CA 1
ATOM 1407 C C . THR A 1 174 ? -13.104 5.646 7.658 1.00 97.81 174 THR A C 1
ATOM 1409 O O . THR A 1 174 ? -14.034 5.393 6.903 1.00 97.81 174 THR A O 1
ATOM 1412 N N . ILE A 1 175 ? -11.862 5.771 7.194 1.00 98.19 175 ILE A N 1
ATOM 1413 C CA . ILE A 1 175 ? -11.545 5.535 5.782 1.00 98.19 175 ILE A CA 1
ATOM 1414 C C . ILE A 1 175 ? -11.691 4.046 5.443 1.00 98.19 175 ILE A C 1
ATOM 1416 O O . ILE A 1 175 ? -12.275 3.704 4.417 1.00 98.19 175 ILE A O 1
ATOM 1420 N N . VAL A 1 176 ? -11.179 3.155 6.299 1.00 97.94 176 VAL A N 1
ATOM 1421 C CA . VAL A 1 176 ? -11.250 1.704 6.062 1.00 97.94 176 VAL A CA 1
ATOM 1422 C C . VAL A 1 176 ? -12.694 1.193 6.098 1.00 97.94 176 VAL A C 1
ATOM 1424 O O . VAL A 1 176 ? -13.016 0.284 5.338 1.00 97.94 176 VAL A O 1
ATOM 1427 N N . SER A 1 177 ? -13.565 1.776 6.927 1.00 97.44 177 SER A N 1
ATOM 1428 C CA . SER A 1 177 ? -14.981 1.400 7.028 1.00 97.44 177 SER A CA 1
ATOM 1429 C C . SER A 1 177 ? -15.832 1.825 5.826 1.00 97.44 177 SER A C 1
ATOM 1431 O O . SER A 1 177 ? -16.925 1.293 5.676 1.00 97.44 177 SER A O 1
ATOM 1433 N N . ASN A 1 178 ? -15.343 2.738 4.973 1.00 96.94 178 ASN A N 1
ATOM 1434 C CA . ASN A 1 178 ? -16.085 3.292 3.829 1.00 96.94 178 ASN A CA 1
ATOM 1435 C C . ASN A 1 178 ? -15.314 3.114 2.496 1.00 96.94 178 ASN A C 1
ATOM 1437 O O . ASN A 1 178 ? -14.899 4.092 1.857 1.00 96.94 178 ASN A O 1
ATOM 1441 N N . PRO A 1 179 ? -15.033 1.867 2.061 1.00 95.44 179 PRO A N 1
ATOM 1442 C CA . PRO A 1 179 ? -14.221 1.597 0.871 1.00 95.44 179 PRO A CA 1
ATOM 1443 C C . PRO A 1 179 ? -14.839 2.126 -0.436 1.00 95.44 179 PRO A C 1
ATOM 1445 O O . PRO A 1 179 ? -14.114 2.413 -1.390 1.00 95.44 179 PRO A O 1
ATOM 1448 N N . GLU A 1 180 ? -16.159 2.266 -0.508 1.00 95.00 180 GLU A N 1
ATOM 1449 C CA . GLU A 1 180 ? -16.890 2.847 -1.638 1.00 95.00 180 GLU A CA 1
ATOM 1450 C C . GLU A 1 180 ? -16.644 4.350 -1.814 1.00 95.00 180 GLU A C 1
ATOM 1452 O O . GLU A 1 180 ? -16.649 4.834 -2.947 1.00 95.00 180 GLU A O 1
ATOM 1457 N N . GLU A 1 181 ? -16.346 5.076 -0.737 1.00 95.06 181 GLU A N 1
ATOM 1458 C CA . GLU A 1 181 ? -16.002 6.501 -0.792 1.00 95.06 181 GLU A CA 1
ATOM 1459 C C . GLU A 1 181 ? -14.488 6.734 -0.917 1.00 95.06 181 GLU A C 1
ATOM 1461 O O . GLU A 1 181 ? -14.047 7.803 -1.353 1.00 95.06 181 GLU A O 1
ATOM 1466 N N . MET A 1 182 ? -13.672 5.724 -0.597 1.00 96.62 182 MET A N 1
ATOM 1467 C CA . MET A 1 182 ? -12.220 5.857 -0.513 1.00 96.62 182 MET A CA 1
ATOM 1468 C C . MET A 1 182 ? -11.564 6.221 -1.856 1.00 96.62 182 MET A C 1
ATOM 1470 O O . MET A 1 182 ? -11.540 5.431 -2.806 1.00 96.62 182 MET A O 1
ATOM 1474 N N . ALA A 1 183 ? -10.955 7.409 -1.887 1.00 96.44 183 ALA A N 1
ATOM 1475 C CA . ALA A 1 183 ? -10.212 7.953 -3.018 1.00 96.44 183 ALA A CA 1
ATOM 1476 C C . ALA A 1 183 ? -8.889 8.578 -2.561 1.00 96.44 183 ALA A C 1
ATOM 1478 O O . ALA A 1 183 ? -8.825 9.759 -2.220 1.00 96.44 183 ALA A O 1
ATOM 1479 N N . ILE A 1 184 ? -7.829 7.775 -2.546 1.00 97.88 184 ILE A N 1
ATOM 1480 C CA . ILE A 1 184 ? -6.508 8.176 -2.071 1.00 97.88 184 ILE A CA 1
ATOM 1481 C C . ILE A 1 184 ? -5.510 8.102 -3.219 1.00 97.88 184 ILE A C 1
ATOM 1483 O O . ILE A 1 184 ? -5.344 7.076 -3.880 1.00 97.88 184 ILE A O 1
ATOM 1487 N N . TYR A 1 185 ? -4.842 9.220 -3.443 1.00 97.44 185 TYR A N 1
ATOM 1488 C CA . TYR A 1 185 ? -3.693 9.355 -4.318 1.00 97.44 185 TYR A CA 1
ATOM 1489 C C . TYR A 1 185 ? -2.917 10.592 -3.883 1.00 97.44 185 TYR A C 1
ATOM 1491 O O . TYR A 1 185 ? -3.452 11.467 -3.193 1.00 97.44 185 TYR A O 1
ATOM 1499 N N . TRP A 1 186 ? -1.676 10.678 -4.335 1.00 97.88 186 TRP A N 1
ATOM 1500 C CA . TRP A 1 186 ? -0.856 11.858 -4.145 1.00 97.88 186 TRP A CA 1
ATOM 1501 C C . TRP A 1 186 ? -0.302 12.358 -5.476 1.00 97.88 186 TRP A C 1
ATOM 1503 O O . TRP A 1 186 ? -0.557 11.756 -6.515 1.00 97.88 186 TRP A O 1
ATOM 1513 N N . THR A 1 187 ? 0.377 13.505 -5.466 1.00 96.75 187 THR A N 1
ATOM 1514 C CA . THR A 1 187 ? 0.832 14.170 -6.697 1.00 96.75 187 THR A CA 1
ATOM 1515 C C . THR A 1 187 ? 2.249 14.735 -6.597 1.00 96.75 187 THR A C 1
ATOM 1517 O O . THR A 1 187 ? 2.604 15.651 -7.335 1.00 96.75 187 THR A O 1
ATOM 1520 N N . GLU A 1 188 ? 3.066 14.242 -5.663 1.00 96.50 188 GLU A N 1
ATOM 1521 C CA . GLU A 1 188 ? 4.470 14.652 -5.524 1.00 96.50 188 GLU A CA 1
ATOM 1522 C C . GLU A 1 188 ? 5.348 14.043 -6.621 1.00 96.50 188 GLU A C 1
ATOM 1524 O O . GLU A 1 188 ? 6.307 14.674 -7.057 1.00 96.50 188 GLU A O 1
ATOM 1529 N N . TYR A 1 189 ? 5.016 12.833 -7.082 1.00 96.62 189 TYR A N 1
ATOM 1530 C CA . TYR A 1 189 ? 5.821 12.085 -8.053 1.00 96.62 189 TYR A CA 1
ATOM 1531 C C . TYR A 1 189 ? 5.192 12.022 -9.456 1.00 96.62 189 TYR A C 1
ATOM 1533 O O . TYR A 1 189 ? 5.896 11.798 -10.443 1.00 96.62 189 TYR A O 1
ATOM 1541 N N . TYR A 1 190 ? 3.891 12.285 -9.570 1.00 96.00 190 TYR A N 1
ATOM 1542 C CA . TYR A 1 190 ? 3.155 12.394 -10.832 1.00 96.00 190 TYR A CA 1
ATOM 1543 C C . TYR A 1 190 ? 2.059 13.458 -10.731 1.00 96.00 190 TYR A C 1
ATOM 1545 O O . TYR A 1 190 ? 1.647 13.857 -9.645 1.00 96.00 190 TYR A O 1
ATOM 1553 N N . LYS A 1 191 ? 1.557 13.938 -11.866 1.00 95.38 191 LYS A N 1
ATOM 1554 C CA . LYS A 1 191 ? 0.508 14.961 -11.931 1.00 95.38 191 LYS A CA 1
ATOM 1555 C C . LYS A 1 191 ? -0.877 14.322 -11.954 1.00 95.38 191 LYS A C 1
ATOM 1557 O O . LYS A 1 191 ? -1.072 13.208 -12.429 1.00 95.38 191 LYS A O 1
ATOM 1562 N N . ILE A 1 192 ? -1.895 15.095 -11.566 1.00 94.25 192 ILE A N 1
ATOM 1563 C CA . ILE A 1 192 ? -3.310 14.691 -11.697 1.00 94.25 192 ILE A CA 1
ATOM 1564 C C . ILE A 1 192 ? -3.661 14.305 -13.146 1.00 94.25 192 ILE A C 1
ATOM 1566 O O . ILE A 1 192 ? -4.525 13.453 -13.361 1.00 94.25 192 ILE A O 1
ATOM 1570 N N . GLY A 1 193 ? -3.016 14.932 -14.137 1.00 94.44 193 GLY A N 1
ATOM 1571 C CA . GLY A 1 193 ? -3.194 14.619 -15.559 1.00 94.44 193 GLY A CA 1
ATOM 1572 C C . GLY A 1 193 ? -2.695 13.228 -15.965 1.00 94.44 193 GLY A C 1
ATOM 1573 O O . GLY A 1 193 ? -3.221 12.660 -16.918 1.00 94.44 193 GLY A O 1
ATOM 1574 N N . ASP A 1 194 ? -1.756 12.654 -15.211 1.00 93.38 194 ASP A N 1
ATOM 1575 C CA . ASP A 1 194 ? -1.177 11.337 -15.501 1.00 93.38 194 ASP A CA 1
ATOM 1576 C C . ASP A 1 194 ? -2.120 10.201 -15.067 1.00 93.38 194 ASP A C 1
ATOM 1578 O O . ASP A 1 194 ? -2.111 9.105 -15.631 1.00 93.38 194 ASP A O 1
ATOM 1582 N N . ILE A 1 195 ? -3.005 10.476 -14.102 1.00 94.88 195 ILE A N 1
ATOM 1583 C CA . ILE A 1 195 ? -3.992 9.514 -13.615 1.00 94.88 195 ILE A CA 1
ATOM 1584 C C . ILE A 1 195 ? -5.120 9.369 -14.645 1.00 94.88 195 ILE A C 1
ATOM 1586 O O . ILE A 1 195 ? -5.917 10.286 -14.878 1.00 94.88 195 ILE A O 1
ATOM 1590 N N . LYS A 1 196 ? -5.243 8.174 -15.225 1.00 92.94 196 LYS A N 1
ATOM 1591 C CA . LYS A 1 196 ? -6.261 7.876 -16.243 1.00 92.94 196 LYS A CA 1
ATOM 1592 C C . LYS A 1 196 ? -7.688 7.995 -15.665 1.00 92.94 196 LYS A C 1
ATOM 1594 O O . LYS A 1 196 ? -7.920 7.530 -14.546 1.00 92.94 196 LYS A O 1
ATOM 1599 N N . PRO A 1 197 ? -8.678 8.524 -16.417 1.00 91.56 197 PRO A N 1
ATOM 1600 C CA . PRO A 1 197 ? -10.046 8.736 -15.916 1.00 91.56 197 PRO A CA 1
ATOM 1601 C C . PRO A 1 197 ? -10.693 7.493 -15.293 1.00 91.56 197 PRO A C 1
ATOM 1603 O O . PRO A 1 197 ? -11.308 7.573 -14.233 1.00 91.56 197 PRO A O 1
ATOM 1606 N N . ARG A 1 198 ? -10.470 6.316 -15.896 1.00 90.19 198 ARG A N 1
ATOM 1607 C CA . ARG A 1 198 ? -10.978 5.037 -15.375 1.00 90.19 198 ARG A CA 1
ATOM 1608 C C . ARG A 1 198 ? -10.477 4.705 -13.963 1.00 90.19 198 ARG A C 1
ATOM 1610 O O . ARG A 1 198 ? -11.203 4.085 -13.198 1.00 90.19 198 ARG A O 1
ATOM 1617 N N . MET A 1 199 ? -9.267 5.143 -13.605 1.00 89.88 199 MET A N 1
ATOM 1618 C CA . MET A 1 199 ? -8.708 4.957 -12.260 1.00 89.88 199 MET A CA 1
ATOM 1619 C C . MET A 1 199 ? -9.322 5.933 -11.272 1.00 89.88 199 MET A C 1
ATOM 1621 O O . MET A 1 199 ? -9.746 5.513 -10.200 1.00 89.88 199 MET A O 1
ATOM 1625 N N . LYS A 1 200 ? -9.435 7.214 -11.653 1.00 89.31 200 LYS A N 1
ATOM 1626 C CA . LYS A 1 200 ? -10.038 8.259 -10.805 1.00 89.31 200 LYS A CA 1
ATOM 1627 C C . LYS A 1 200 ? -11.448 7.896 -10.350 1.00 89.31 200 LYS A C 1
ATOM 1629 O O . LYS A 1 200 ? -11.821 8.210 -9.223 1.00 89.31 200 LYS A O 1
ATOM 1634 N N . ASN A 1 201 ? -12.195 7.206 -11.208 1.00 89.81 201 ASN A N 1
ATOM 1635 C CA . ASN A 1 201 ? -13.567 6.783 -10.938 1.00 89.81 201 ASN A CA 1
ATOM 1636 C C . ASN A 1 201 ? -13.662 5.405 -10.261 1.00 89.81 201 ASN A C 1
ATOM 1638 O O . ASN A 1 201 ? -14.748 5.002 -9.858 1.00 89.81 201 ASN A O 1
ATOM 1642 N N . SER A 1 202 ? -12.556 4.665 -10.131 1.00 91.56 202 SER A N 1
ATOM 1643 C CA . SER A 1 202 ? -12.569 3.358 -9.467 1.00 91.56 202 SER A CA 1
ATOM 1644 C C . SER A 1 202 ? -12.734 3.517 -7.957 1.00 91.56 202 SER A C 1
ATOM 1646 O O . SER A 1 202 ? -12.196 4.450 -7.369 1.00 91.56 202 SER A O 1
ATOM 1648 N N . ARG A 1 203 ? -13.494 2.625 -7.318 1.00 94.69 203 ARG A N 1
ATOM 1649 C CA . ARG A 1 203 ? -13.620 2.559 -5.857 1.00 94.69 203 ARG A CA 1
ATOM 1650 C C . ARG A 1 203 ? -13.542 1.104 -5.379 1.00 94.69 203 ARG A C 1
ATOM 1652 O O . ARG A 1 203 ? -14.146 0.230 -6.028 1.00 94.69 203 ARG A O 1
ATOM 1659 N N . PRO A 1 204 ? -12.802 0.819 -4.294 1.00 96.50 204 PRO A N 1
ATOM 1660 C CA . PRO A 1 204 ? -11.858 1.714 -3.614 1.00 96.50 204 PRO A CA 1
ATOM 1661 C C . PRO A 1 204 ? -10.675 2.125 -4.511 1.00 96.50 204 PRO A C 1
ATOM 1663 O O . PRO A 1 204 ? -10.204 1.341 -5.340 1.00 96.50 204 PRO A O 1
ATOM 1666 N N . LEU A 1 205 ? -10.188 3.355 -4.340 1.00 97.12 205 LEU A N 1
ATOM 1667 C CA . LEU A 1 205 ? -8.987 3.860 -5.005 1.00 97.12 205 LEU A CA 1
ATOM 1668 C C . LEU A 1 205 ? -7.909 4.157 -3.970 1.00 97.12 205 LEU A C 1
ATOM 1670 O O . LEU A 1 205 ? -8.076 5.037 -3.129 1.00 97.12 205 LEU A O 1
ATOM 1674 N N . LEU A 1 206 ? -6.793 3.446 -4.087 1.00 97.81 206 LEU A N 1
ATOM 1675 C CA . LEU A 1 206 ? -5.540 3.759 -3.416 1.00 97.81 206 LEU A CA 1
ATOM 1676 C C . LEU A 1 206 ? -4.424 3.599 -4.445 1.00 97.81 206 LEU A C 1
ATOM 1678 O O . LEU A 1 206 ? -3.988 2.481 -4.732 1.00 97.81 206 LEU A O 1
ATOM 1682 N N . LEU A 1 207 ? -4.020 4.711 -5.054 1.00 97.50 207 LEU A N 1
ATOM 1683 C CA . LEU A 1 207 ? -2.892 4.701 -5.978 1.00 97.50 207 LEU A CA 1
ATOM 1684 C C . LEU A 1 207 ? -1.586 4.607 -5.206 1.00 97.50 207 LEU A C 1
ATOM 1686 O O . LEU A 1 207 ? -1.411 5.261 -4.177 1.00 97.50 207 LEU A O 1
ATOM 1690 N N . ASP A 1 208 ? -0.657 3.834 -5.754 1.00 97.19 208 ASP A N 1
ATOM 1691 C CA . ASP A 1 208 ? 0.743 3.928 -5.374 1.00 97.19 208 ASP A CA 1
A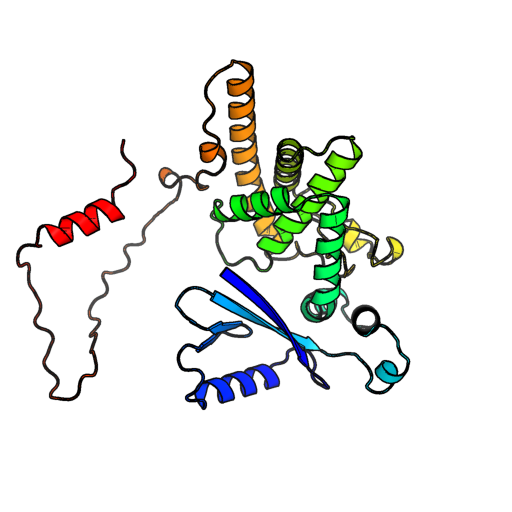TOM 1692 C C . ASP A 1 208 ? 1.204 5.397 -5.523 1.00 97.19 208 ASP A C 1
ATOM 1694 O O . ASP A 1 208 ? 0.954 6.026 -6.561 1.00 97.19 208 ASP A O 1
ATOM 1698 N N . PRO A 1 209 ? 1.841 5.985 -4.496 1.00 97.94 209 PRO A N 1
ATOM 1699 C CA . PRO A 1 209 ? 2.263 7.385 -4.503 1.00 97.94 209 PRO A CA 1
ATOM 1700 C C . PRO A 1 209 ? 3.326 7.695 -5.560 1.00 97.94 209 PRO A C 1
ATOM 1702 O O . PRO A 1 209 ? 3.531 8.857 -5.897 1.00 97.94 209 PRO A O 1
ATOM 1705 N N . THR A 1 210 ? 3.980 6.671 -6.104 1.00 97.25 210 THR A N 1
ATOM 1706 C CA . THR A 1 210 ?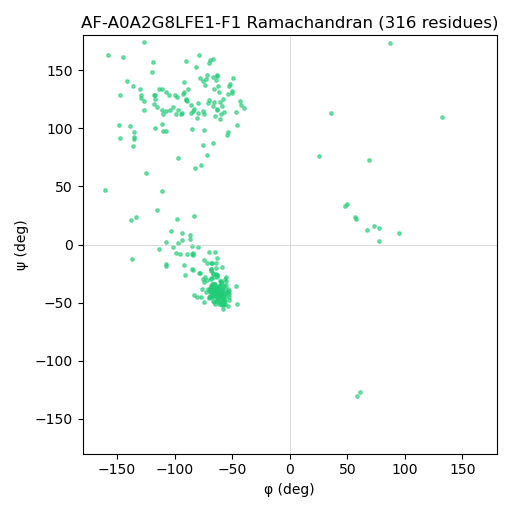 5.027 6.775 -7.125 1.00 97.25 210 THR A CA 1
ATOM 1707 C C . THR A 1 210 ? 4.606 6.181 -8.467 1.00 97.25 210 THR A C 1
ATOM 1709 O O . THR A 1 210 ? 5.329 6.297 -9.449 1.00 97.25 210 THR A O 1
ATOM 1712 N N . ASN A 1 211 ? 3.420 5.578 -8.562 1.00 97.19 211 ASN A N 1
ATOM 1713 C CA . ASN A 1 211 ? 2.967 4.943 -9.792 1.00 97.19 211 ASN A CA 1
ATOM 1714 C C . ASN A 1 211 ? 1.481 5.223 -10.077 1.00 97.19 211 ASN A C 1
ATOM 1716 O O . ASN A 1 211 ? 0.607 4.549 -9.524 1.00 97.19 211 ASN A O 1
ATOM 1720 N N . PRO A 1 212 ? 1.157 6.149 -11.002 1.00 96.50 212 PRO A N 1
ATOM 1721 C CA . PRO A 1 212 ? -0.231 6.516 -11.288 1.00 96.50 212 PRO A CA 1
ATOM 1722 C C . PRO A 1 212 ? -1.024 5.410 -12.007 1.00 96.50 212 PRO A C 1
ATOM 1724 O O . PRO A 1 212 ? -2.236 5.546 -12.200 1.00 96.50 212 PRO A O 1
ATOM 1727 N N . TYR A 1 213 ? -0.366 4.320 -12.412 1.00 96.00 213 TYR A N 1
ATOM 1728 C CA . TYR A 1 213 ? -0.977 3.188 -13.108 1.00 96.00 213 TYR A CA 1
ATOM 1729 C C . TYR A 1 213 ? -1.299 2.008 -12.184 1.00 96.00 213 TYR A C 1
ATOM 1731 O O . TYR A 1 213 ? -1.982 1.070 -12.602 1.00 96.00 213 TYR A O 1
ATOM 1739 N N . ASN A 1 214 ? -0.872 2.064 -10.918 1.00 95.81 214 ASN A N 1
ATOM 1740 C CA . ASN A 1 214 ? -1.082 0.999 -9.947 1.00 95.81 214 ASN A CA 1
ATOM 1741 C C . ASN A 1 214 ? -2.089 1.412 -8.859 1.00 95.81 214 ASN A C 1
ATOM 1743 O O . ASN A 1 214 ? -1.734 2.060 -7.877 1.00 95.81 214 ASN A O 1
ATOM 1747 N N . ASN A 1 215 ? -3.357 1.009 -9.016 1.00 96.00 215 ASN A N 1
ATOM 1748 C CA . ASN A 1 215 ? -4.299 0.978 -7.890 1.00 96.00 215 ASN A CA 1
ATOM 1749 C C . ASN A 1 215 ? -4.044 -0.302 -7.091 1.00 96.00 215 ASN A C 1
ATOM 1751 O O . ASN A 1 215 ? -4.402 -1.394 -7.540 1.00 96.00 215 ASN A O 1
ATOM 1755 N N . ILE A 1 216 ? -3.478 -0.147 -5.896 1.00 95.19 216 ILE A N 1
ATOM 1756 C CA . ILE A 1 216 ? -3.092 -1.250 -5.007 1.00 95.19 216 ILE A CA 1
ATOM 1757 C C . ILE A 1 216 ? -4.328 -2.046 -4.553 1.00 95.19 216 ILE A C 1
ATOM 1759 O O . ILE A 1 216 ? -4.223 -3.215 -4.190 1.00 95.19 216 ILE A O 1
ATOM 1763 N N . LEU A 1 217 ? -5.524 -1.453 -4.633 1.00 94.44 217 LEU A N 1
ATOM 1764 C CA . LEU A 1 217 ? -6.792 -2.060 -4.223 1.00 94.44 217 LEU A CA 1
ATOM 1765 C C . LEU A 1 217 ? -7.597 -2.680 -5.367 1.00 94.44 217 LEU A C 1
ATOM 1767 O O . LEU A 1 217 ? -8.807 -2.865 -5.257 1.00 94.44 217 LEU A O 1
ATOM 1771 N N . ARG A 1 218 ? -6.947 -3.024 -6.479 1.00 89.19 218 ARG A N 1
ATOM 1772 C CA . ARG A 1 218 ? -7.577 -3.784 -7.566 1.00 89.19 218 ARG A CA 1
ATOM 1773 C C . ARG A 1 218 ? -7.664 -5.285 -7.250 1.00 89.19 218 ARG A C 1
ATOM 1775 O O . ARG A 1 218 ? -6.943 -5.804 -6.399 1.00 89.19 218 ARG A O 1
ATOM 1782 N N . GLY A 1 219 ? -8.509 -6.010 -7.984 1.00 88.31 219 GLY A N 1
ATOM 1783 C CA . GLY A 1 219 ? -8.590 -7.474 -7.899 1.00 88.31 219 GLY A CA 1
ATOM 1784 C C . GLY A 1 219 ? -8.925 -7.972 -6.487 1.00 88.31 219 GLY A C 1
ATOM 1785 O O . GLY A 1 219 ? -9.859 -7.474 -5.865 1.00 88.31 219 GLY A O 1
ATOM 1786 N N . LYS A 1 220 ? -8.151 -8.935 -5.967 1.00 86.88 220 LYS A N 1
ATOM 1787 C CA . LYS A 1 220 ? -8.368 -9.530 -4.631 1.00 86.88 220 LYS A CA 1
ATOM 1788 C C . LYS A 1 220 ? -8.308 -8.502 -3.495 1.00 86.88 220 LYS A C 1
ATOM 1790 O O . LYS A 1 220 ? -9.075 -8.611 -2.541 1.00 86.88 220 LYS A O 1
ATOM 1795 N N . ASN A 1 221 ? -7.483 -7.462 -3.638 1.00 91.44 221 ASN A N 1
ATOM 1796 C CA . ASN A 1 221 ? -7.357 -6.413 -2.627 1.00 91.44 221 ASN A CA 1
ATOM 1797 C C . ASN A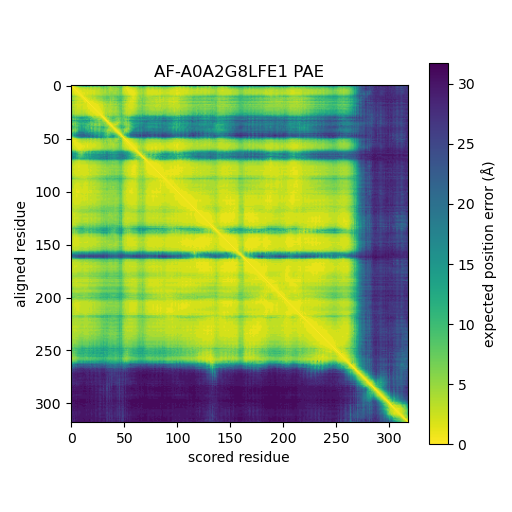 1 221 ? -8.627 -5.550 -2.508 1.00 91.44 221 ASN A C 1
ATOM 1799 O O . ASN A 1 221 ? -8.870 -4.960 -1.456 1.00 91.44 221 ASN A O 1
ATOM 1803 N N . LYS A 1 222 ? -9.482 -5.518 -3.541 1.00 92.62 222 LYS A N 1
ATOM 1804 C CA . LYS A 1 222 ? -10.805 -4.887 -3.449 1.00 92.62 222 LYS A CA 1
ATOM 1805 C C . LYS A 1 222 ? -11.695 -5.629 -2.455 1.00 92.62 222 LYS A C 1
ATOM 1807 O O . LYS A 1 222 ? -12.261 -5.007 -1.562 1.00 92.62 222 LYS A O 1
ATOM 1812 N N . SER A 1 223 ? -11.798 -6.950 -2.600 1.00 91.88 223 SER A N 1
ATOM 1813 C CA . SER A 1 223 ? -12.595 -7.797 -1.705 1.00 91.88 223 SER A CA 1
ATOM 1814 C C . SER A 1 223 ? -12.046 -7.780 -0.279 1.00 91.88 223 SER A C 1
ATOM 1816 O O . SER A 1 223 ? -12.820 -7.656 0.665 1.00 91.88 223 SER A O 1
ATOM 1818 N N . PHE A 1 224 ? -10.717 -7.803 -0.133 1.00 92.94 224 PHE A N 1
ATOM 1819 C CA . PHE A 1 224 ? -10.035 -7.627 1.150 1.00 92.94 224 PHE A CA 1
ATOM 1820 C C . PHE A 1 224 ? -10.484 -6.357 1.879 1.00 92.94 224 PHE A C 1
ATOM 1822 O O . PHE A 1 224 ? -10.833 -6.417 3.053 1.00 92.94 224 PHE A O 1
ATOM 1829 N N . MET A 1 225 ? -10.537 -5.209 1.195 1.00 95.12 225 MET A N 1
ATOM 1830 C CA . MET A 1 225 ? -10.955 -3.960 1.840 1.00 95.12 225 MET A CA 1
ATOM 1831 C C . MET A 1 225 ? -12.421 -3.962 2.271 1.00 95.12 225 MET A C 1
ATOM 1833 O O . MET A 1 225 ? -12.736 -3.405 3.317 1.00 95.12 225 MET A O 1
ATOM 1837 N N . VAL A 1 226 ? -13.306 -4.619 1.517 1.00 92.75 226 VAL A N 1
ATOM 1838 C CA . VAL A 1 226 ? -14.713 -4.794 1.920 1.00 92.75 226 VAL A CA 1
ATOM 1839 C C . VAL A 1 226 ? -14.822 -5.636 3.195 1.00 92.75 226 VAL A C 1
ATOM 1841 O O . VAL A 1 226 ? -15.663 -5.368 4.050 1.00 92.75 226 VAL A O 1
ATOM 1844 N N . GLU A 1 227 ? -13.969 -6.645 3.351 1.00 92.88 227 GLU A N 1
ATOM 1845 C CA . GLU A 1 227 ? -13.911 -7.449 4.572 1.00 92.88 227 GLU A CA 1
ATOM 1846 C C . GLU A 1 227 ? -13.344 -6.644 5.751 1.00 92.88 227 GLU A C 1
ATOM 1848 O O . GLU A 1 227 ? -13.952 -6.597 6.821 1.00 92.88 227 GLU A O 1
ATOM 1853 N N . MET A 1 228 ? -12.239 -5.925 5.528 1.00 95.12 228 MET A N 1
ATOM 1854 C CA . MET A 1 228 ? -11.625 -5.042 6.525 1.00 95.12 228 MET A CA 1
ATOM 1855 C C . MET A 1 228 ? -12.582 -3.948 7.013 1.00 95.12 228 MET A C 1
ATOM 1857 O O . MET A 1 228 ? -12.526 -3.592 8.189 1.00 95.12 228 MET A O 1
ATOM 1861 N N . ALA A 1 229 ? -13.481 -3.448 6.159 1.00 96.00 229 ALA A N 1
ATOM 1862 C CA . ALA A 1 229 ? -14.464 -2.427 6.521 1.00 96.00 229 ALA A CA 1
ATOM 1863 C C . ALA A 1 229 ? -15.380 -2.866 7.676 1.00 96.00 229 ALA A C 1
ATOM 1865 O O . ALA A 1 229 ? -15.640 -2.088 8.594 1.00 96.00 229 ALA A O 1
ATOM 1866 N N . LYS A 1 230 ? -15.796 -4.140 7.692 1.00 94.00 230 LYS A N 1
ATOM 1867 C CA . LYS A 1 230 ? -16.631 -4.704 8.768 1.00 94.00 230 LYS A CA 1
ATOM 1868 C C . LYS A 1 230 ? -15.910 -4.659 10.115 1.00 94.00 230 LYS A C 1
ATOM 1870 O O . LYS A 1 230 ? -16.492 -4.284 11.128 1.00 94.00 230 LYS A O 1
ATOM 1875 N N . PHE A 1 231 ? -14.628 -5.010 10.118 1.00 95.31 231 PHE A N 1
ATOM 1876 C CA . PHE A 1 231 ? -13.794 -5.004 11.320 1.00 95.31 231 PHE A CA 1
ATOM 1877 C C . PHE A 1 231 ? -13.376 -3.593 11.742 1.00 95.31 231 PHE A C 1
ATOM 1879 O O . PHE A 1 231 ? -13.200 -3.323 12.930 1.00 95.31 231 PHE A O 1
ATOM 1886 N N . ALA A 1 232 ? -13.251 -2.670 10.787 1.00 96.31 232 ALA A N 1
ATOM 1887 C CA . ALA A 1 232 ? -13.033 -1.261 11.085 1.00 96.31 232 ALA A CA 1
ATOM 1888 C C . ALA A 1 232 ? -14.228 -0.660 11.830 1.00 96.31 232 ALA A C 1
ATOM 1890 O O . ALA A 1 232 ? -14.011 0.054 12.805 1.00 96.31 232 ALA A O 1
ATOM 1891 N N . GLN A 1 233 ? -15.462 -1.017 11.451 1.00 95.12 233 GLN A N 1
ATOM 1892 C CA . GLN A 1 233 ? -16.660 -0.586 12.174 1.00 95.12 233 GLN A CA 1
ATOM 1893 C C . GLN A 1 233 ? -16.673 -1.103 13.618 1.00 95.12 233 GLN A C 1
ATOM 1895 O O . GLN A 1 233 ? -16.829 -0.321 14.547 1.00 95.12 233 GLN A O 1
ATOM 1900 N N . VAL A 1 234 ? -16.385 -2.390 13.835 1.00 94.38 234 VAL A N 1
ATOM 1901 C CA . VAL A 1 234 ? -16.285 -2.955 15.195 1.00 94.38 234 VAL A CA 1
ATOM 1902 C C . VAL A 1 234 ? -15.208 -2.242 16.023 1.00 94.38 234 VAL A C 1
ATOM 1904 O O . VAL A 1 234 ? -15.394 -1.975 17.209 1.00 94.38 234 VAL A O 1
ATOM 1907 N N . SER A 1 235 ? -14.064 -1.913 15.418 1.00 95.44 235 SER A N 1
ATOM 1908 C CA . SER A 1 235 ? -13.024 -1.126 16.087 1.00 95.44 235 SER A CA 1
ATOM 1909 C C . SER A 1 235 ? -13.443 0.314 16.375 1.00 95.44 235 SER A C 1
ATOM 1911 O O . SER A 1 235 ? -13.035 0.846 17.407 1.00 95.44 235 SER A O 1
ATOM 1913 N N . MET A 1 236 ? -14.244 0.932 15.505 1.00 95.44 236 MET A N 1
ATOM 1914 C CA . MET A 1 236 ? -14.836 2.245 15.757 1.00 95.44 236 MET A CA 1
ATOM 1915 C C . MET A 1 236 ? -15.782 2.203 16.951 1.00 95.44 236 MET A C 1
ATOM 1917 O O . MET A 1 236 ? -15.615 3.012 17.859 1.00 95.44 236 MET A O 1
ATOM 1921 N N . ASP A 1 237 ? -16.676 1.219 17.016 1.00 94.50 237 ASP A N 1
ATOM 1922 C CA . ASP A 1 237 ? -17.627 1.077 18.122 1.00 94.50 237 ASP A CA 1
ATOM 1923 C C . ASP A 1 237 ? -16.889 0.904 19.466 1.00 94.50 237 ASP A C 1
ATOM 1925 O O . ASP A 1 237 ? -17.198 1.571 20.455 1.00 94.50 237 ASP A O 1
ATOM 1929 N N . ARG A 1 238 ? -15.830 0.076 19.494 1.00 94.19 238 ARG A N 1
ATOM 1930 C CA . ARG A 1 238 ? -14.961 -0.086 20.680 1.00 94.19 238 ARG A CA 1
ATOM 1931 C C . ARG A 1 238 ? -14.279 1.224 21.079 1.00 94.19 238 ARG A C 1
ATOM 1933 O O . ARG A 1 238 ? -14.120 1.509 22.266 1.00 94.19 238 ARG A O 1
ATOM 1940 N N . LEU A 1 239 ? -13.837 2.003 20.094 1.00 94.06 239 LEU A N 1
ATOM 1941 C CA . LEU A 1 239 ? -13.184 3.287 20.324 1.00 94.06 239 LEU A CA 1
ATOM 1942 C C . LEU A 1 239 ? -14.167 4.332 20.871 1.00 94.06 239 LEU A C 1
ATOM 1944 O O . LEU A 1 239 ? -13.800 5.117 21.742 1.00 94.06 239 LEU A O 1
ATOM 1948 N N . GLU A 1 240 ? -15.406 4.339 20.388 1.00 93.50 240 GLU A N 1
ATOM 1949 C CA . GLU A 1 240 ? -16.475 5.204 20.893 1.00 93.50 240 GLU A CA 1
ATOM 1950 C C . GLU A 1 240 ? -16.873 4.838 22.324 1.00 93.50 240 GLU A C 1
ATOM 1952 O O . GLU A 1 240 ? -16.980 5.722 23.176 1.00 93.50 240 GLU A O 1
ATOM 1957 N N . GLU A 1 241 ? -17.003 3.545 22.627 1.00 93.19 241 GLU A N 1
ATOM 1958 C CA . GLU A 1 241 ? -17.259 3.073 23.988 1.00 93.19 241 GLU A CA 1
ATOM 1959 C C . GLU A 1 241 ? -16.148 3.521 24.951 1.00 93.19 241 GLU A C 1
ATOM 1961 O O . GLU A 1 241 ? -16.431 4.080 26.017 1.00 93.19 241 GLU A O 1
ATOM 1966 N N . ALA A 1 242 ? -14.884 3.338 24.557 1.00 92.94 242 ALA A N 1
ATOM 1967 C CA . ALA A 1 242 ? -13.722 3.775 25.326 1.00 92.94 242 ALA A CA 1
ATOM 1968 C C . ALA A 1 242 ? -13.737 5.292 25.589 1.00 92.94 242 ALA A C 1
ATOM 1970 O O . ALA A 1 242 ? -13.544 5.721 26.730 1.00 92.94 242 ALA A O 1
ATOM 1971 N N . ASP A 1 243 ? -14.037 6.107 24.573 1.00 91.56 243 ASP A N 1
ATOM 1972 C CA . ASP A 1 243 ? -14.180 7.560 24.713 1.00 91.56 243 ASP A CA 1
ATOM 1973 C C . ASP A 1 243 ? -15.316 7.932 25.682 1.00 91.56 243 ASP A C 1
ATOM 1975 O O . ASP A 1 243 ? -15.151 8.807 26.538 1.00 91.56 243 ASP A O 1
ATOM 1979 N N . CYS A 1 244 ? -16.475 7.274 25.577 1.00 93.25 244 CYS A N 1
ATOM 1980 C CA . CYS A 1 244 ? -17.617 7.507 26.460 1.00 93.25 244 CYS A CA 1
ATOM 1981 C C . CYS A 1 244 ? -17.303 7.169 27.921 1.00 93.25 244 CYS A C 1
ATOM 1983 O O . CYS A 1 244 ? -17.781 7.863 28.821 1.00 93.25 244 CYS A O 1
ATOM 1985 N N . ARG A 1 245 ? -16.527 6.111 28.173 1.00 94.00 245 ARG A N 1
ATOM 1986 C CA . ARG A 1 245 ? -16.072 5.729 29.519 1.00 94.00 245 ARG A CA 1
ATOM 1987 C C . ARG A 1 245 ? -15.046 6.721 30.064 1.00 94.00 245 ARG A C 1
ATOM 1989 O O . ARG A 1 245 ? -15.215 7.215 31.177 1.00 94.00 245 ARG A O 1
ATOM 1996 N N . ALA A 1 246 ? -14.069 7.118 29.246 1.00 92.38 246 ALA A N 1
ATOM 1997 C CA . ALA A 1 246 ? -13.076 8.126 29.620 1.00 92.38 246 ALA A CA 1
ATOM 1998 C C . ALA A 1 246 ? -13.728 9.453 30.044 1.00 92.38 246 ALA A C 1
ATOM 2000 O O . ALA A 1 246 ? -13.363 10.027 31.068 1.00 92.38 246 ALA A O 1
ATOM 2001 N N . ARG A 1 247 ? -14.745 9.925 29.306 1.00 93.88 247 ARG A N 1
ATOM 2002 C CA . ARG A 1 247 ? -15.485 11.158 29.648 1.00 93.88 247 ARG A CA 1
ATOM 2003 C C . ARG A 1 247 ? -16.247 11.075 30.971 1.00 93.88 247 ARG A C 1
ATOM 2005 O O . ARG A 1 247 ? -16.496 12.108 31.582 1.00 93.88 247 ARG A O 1
ATOM 2012 N N . ARG A 1 248 ? -16.617 9.868 31.404 1.00 95.88 248 ARG A N 1
ATOM 2013 C CA . ARG A 1 248 ? -17.266 9.602 32.697 1.00 95.88 248 ARG A CA 1
ATOM 2014 C C . ARG A 1 248 ? -16.266 9.437 33.847 1.00 95.88 248 ARG A C 1
ATOM 2016 O O . ARG A 1 248 ? -16.687 9.237 34.980 1.00 95.88 248 ARG A O 1
ATOM 2023 N N . GLY A 1 249 ? -14.960 9.524 33.575 1.00 94.88 249 GLY A N 1
ATOM 2024 C CA . GLY A 1 249 ? -13.911 9.267 34.565 1.00 94.88 249 GLY A CA 1
ATOM 2025 C C . GLY A 1 249 ? -13.743 7.783 34.901 1.00 94.88 249 GLY A C 1
ATOM 2026 O O . GLY A 1 249 ? -13.143 7.447 35.918 1.00 94.88 249 GLY A O 1
ATOM 2027 N N . GLU A 1 250 ? -14.282 6.889 34.071 1.00 95.12 250 GLU A N 1
ATOM 2028 C CA . GLU A 1 250 ? -14.147 5.448 34.256 1.00 95.12 250 GLU A CA 1
ATOM 2029 C C . GLU A 1 250 ? -12.794 4.951 33.726 1.00 95.12 250 GLU A C 1
ATOM 2031 O O . GLU A 1 250 ? -12.227 5.508 32.784 1.00 95.12 250 GLU A O 1
ATOM 2036 N N . SER A 1 251 ? -12.296 3.851 34.298 1.00 92.06 251 SER A N 1
ATOM 2037 C CA . SER A 1 251 ? -11.117 3.158 33.769 1.00 92.06 251 SER A CA 1
ATOM 2038 C C . SER A 1 251 ? -11.384 2.631 32.354 1.00 92.06 251 SER A C 1
ATOM 2040 O O . SER A 1 251 ? -12.443 2.052 32.096 1.00 92.06 251 SER A O 1
ATOM 2042 N N . VAL A 1 252 ? -10.417 2.808 31.450 1.00 91.44 252 VAL A N 1
ATOM 2043 C CA . VAL A 1 252 ? -10.480 2.367 30.051 1.00 91.44 252 VAL A CA 1
ATOM 2044 C C . VAL A 1 252 ? -9.374 1.353 29.784 1.00 91.44 252 VAL A C 1
ATOM 2046 O O . VAL A 1 252 ? -8.192 1.667 29.901 1.00 91.44 252 VAL A O 1
ATOM 2049 N N . ASP A 1 253 ? -9.758 0.145 29.370 1.00 88.19 253 ASP A N 1
ATOM 2050 C CA . ASP A 1 253 ? -8.817 -0.854 28.865 1.00 88.19 253 ASP A CA 1
ATOM 2051 C C . ASP A 1 253 ? -8.557 -0.620 27.371 1.00 88.19 253 ASP A C 1
ATOM 2053 O O . ASP A 1 253 ? -9.342 -1.027 26.513 1.00 88.19 253 ASP A O 1
ATOM 2057 N N . LEU A 1 254 ? -7.436 0.022 27.047 1.00 83.50 254 LEU A N 1
ATOM 2058 C CA . LEU A 1 254 ? -7.038 0.274 25.659 1.00 83.50 254 LEU A CA 1
ATOM 2059 C C . LEU A 1 254 ? -6.657 -1.004 24.899 1.00 83.50 254 LEU A C 1
ATOM 2061 O O . LEU A 1 254 ? -6.716 -1.008 23.669 1.00 83.50 254 LEU A O 1
ATOM 2065 N N . GLN A 1 255 ? -6.296 -2.097 25.583 1.00 86.25 255 GLN A N 1
ATOM 2066 C CA . GLN A 1 255 ? -5.986 -3.359 24.903 1.00 86.25 255 GLN A CA 1
ATOM 2067 C C . GLN A 1 255 ? -7.242 -3.967 24.277 1.00 86.25 255 GLN A C 1
ATOM 2069 O O . GLN A 1 255 ? -7.168 -4.593 23.216 1.00 86.25 255 GLN A O 1
ATOM 2074 N N . SER A 1 256 ? -8.412 -3.716 24.875 1.00 85.75 256 SER A N 1
ATOM 2075 C CA . SER A 1 256 ? -9.699 -4.164 24.344 1.00 85.75 256 SER A CA 1
ATOM 2076 C C . SER A 1 256 ? -9.975 -3.686 22.910 1.00 85.75 256 SER A C 1
ATOM 2078 O O . SER A 1 256 ? -10.593 -4.424 22.137 1.00 85.75 256 SER A O 1
ATOM 2080 N N . LEU A 1 257 ? -9.439 -2.520 22.513 1.00 85.50 257 LEU A N 1
ATOM 2081 C CA . LEU A 1 257 ? -9.554 -1.969 21.155 1.00 85.50 257 LEU A CA 1
ATOM 2082 C C . LEU A 1 257 ? -8.985 -2.928 20.101 1.00 85.50 257 LEU A C 1
ATOM 2084 O O . LEU A 1 257 ? -9.548 -3.077 19.013 1.00 85.50 257 LEU A O 1
ATOM 2088 N N . PHE A 1 258 ? -7.904 -3.626 20.451 1.00 90.62 258 PHE A N 1
ATOM 2089 C CA . PHE A 1 258 ? -7.138 -4.491 19.557 1.00 90.62 258 PHE A CA 1
ATOM 2090 C C . PHE A 1 258 ? -7.422 -5.980 19.769 1.00 90.62 258 PHE A C 1
ATOM 2092 O O . PHE A 1 258 ? -6.714 -6.811 19.204 1.00 90.62 258 PHE A O 1
ATOM 2099 N N . LYS A 1 259 ? -8.465 -6.343 20.532 1.00 90.00 259 LYS A N 1
ATOM 2100 C CA . LYS A 1 259 ? -8.886 -7.747 20.661 1.00 90.00 259 LYS A CA 1
ATOM 2101 C C . LYS A 1 259 ? -9.085 -8.377 19.278 1.00 90.00 259 LYS A C 1
ATOM 2103 O O . LYS A 1 259 ? -9.694 -7.707 18.433 1.00 90.00 259 LYS A O 1
ATOM 2108 N N . PRO A 1 260 ? -8.641 -9.633 19.068 1.00 87.69 260 PRO A N 1
ATOM 2109 C CA . PRO A 1 260 ? -8.759 -10.310 17.786 1.00 87.69 260 PRO A CA 1
ATOM 2110 C C . PRO A 1 260 ? -10.165 -10.233 17.194 1.00 87.69 260 PRO A C 1
ATOM 2112 O O . PRO A 1 260 ? -11.161 -10.273 17.926 1.00 87.69 260 PRO A O 1
ATOM 2115 N N . GLN A 1 261 ? -10.230 -10.098 15.873 1.00 88.06 261 GLN A N 1
ATOM 2116 C CA . GLN A 1 261 ? -11.477 -9.990 15.128 1.00 88.06 261 GLN A CA 1
ATOM 2117 C C . GLN A 1 261 ? -11.502 -10.992 13.967 1.00 88.06 261 GLN A C 1
ATOM 2119 O O . GLN A 1 261 ? -10.552 -11.003 13.191 1.00 88.06 261 GLN A O 1
ATOM 2124 N N . PRO A 1 262 ? -12.557 -11.810 13.825 1.00 82.25 262 PRO A N 1
ATOM 2125 C CA . PRO A 1 262 ? -13.660 -11.950 14.773 1.00 82.25 262 PRO A CA 1
ATOM 2126 C C . PRO A 1 262 ? -13.175 -12.570 16.097 1.00 82.25 262 PRO A C 1
ATOM 2128 O O . PRO A 1 262 ? -12.110 -13.185 16.167 1.00 82.25 262 PRO A O 1
ATOM 2131 N N . VAL A 1 263 ? -13.942 -12.378 17.173 1.00 76.94 263 VAL A N 1
ATOM 2132 C CA . VAL A 1 263 ? -13.625 -13.003 18.468 1.00 76.94 263 VAL A CA 1
ATOM 2133 C C . VAL A 1 263 ? -13.712 -14.522 18.298 1.00 76.94 263 VAL A C 1
ATOM 2135 O O . VAL A 1 263 ? -14.579 -14.995 17.573 1.00 76.94 263 VAL A O 1
ATOM 2138 N N . TRP A 1 264 ? -12.861 -15.301 18.973 1.00 64.44 264 TRP A N 1
ATOM 2139 C CA . TRP A 1 264 ? -12.784 -16.766 18.828 1.00 64.44 264 TRP A CA 1
ATOM 2140 C C . TRP A 1 264 ? -14.137 -17.500 18.853 1.00 64.44 264 TRP A C 1
ATOM 2142 O O . TRP A 1 264 ? -14.325 -18.457 18.111 1.00 64.44 264 TRP A O 1
ATOM 2152 N N . ILE A 1 265 ? -15.095 -17.025 19.654 1.00 60.00 265 ILE A N 1
ATOM 2153 C CA . ILE A 1 265 ? -16.459 -17.580 19.768 1.00 60.00 265 ILE A CA 1
ATOM 2154 C C . ILE A 1 265 ? -17.285 -17.402 18.477 1.00 60.00 265 ILE A C 1
ATOM 2156 O O . ILE A 1 265 ? -18.215 -18.158 18.222 1.00 60.00 265 ILE A O 1
ATOM 2160 N N . GLN A 1 266 ? -16.955 -16.402 17.661 1.00 57.75 266 GLN A N 1
ATOM 2161 C CA . GLN A 1 266 ? -17.634 -16.057 16.409 1.00 57.75 266 GLN A CA 1
ATOM 2162 C C . GLN A 1 266 ? -16.966 -16.683 15.178 1.00 57.75 266 GLN A C 1
ATOM 2164 O O . GLN A 1 266 ? -17.506 -16.578 14.077 1.00 57.75 266 GLN A O 1
ATOM 2169 N N . LEU A 1 267 ? -15.796 -17.314 15.332 1.00 56.91 267 LEU A N 1
ATOM 2170 C CA . LEU A 1 267 ? -15.166 -18.036 14.234 1.00 56.91 267 LEU A CA 1
ATOM 2171 C C . LEU A 1 267 ? -15.993 -19.297 13.943 1.00 56.91 267 LEU A C 1
ATOM 2173 O O . LEU A 1 267 ? -16.204 -20.109 14.849 1.00 56.91 267 LEU A O 1
ATOM 2177 N N . PRO A 1 268 ? -16.464 -19.499 12.698 1.00 47.41 268 PRO A N 1
ATOM 2178 C CA . PRO A 1 268 ? -17.229 -20.673 12.317 1.00 47.41 268 PRO A CA 1
ATOM 2179 C C . PRO A 1 268 ? -16.260 -21.843 12.154 1.00 47.41 268 PRO A C 1
ATOM 2181 O O . PRO A 1 268 ? -16.014 -22.331 11.052 1.00 47.41 268 PRO A O 1
ATOM 2184 N N . PHE A 1 269 ? -15.671 -22.306 13.253 1.00 48.78 269 PHE A N 1
ATOM 2185 C CA . PHE A 1 269 ? -14.944 -23.559 13.260 1.00 48.78 269 PHE A CA 1
ATOM 2186 C C . PHE A 1 269 ? -15.959 -24.700 13.160 1.00 48.78 269 PHE A C 1
ATOM 2188 O O . PHE A 1 269 ? -16.199 -25.440 14.110 1.00 48.78 269 PHE A O 1
ATOM 2195 N N . TYR A 1 270 ? -16.482 -24.942 11.960 1.00 46.47 270 TYR A N 1
ATOM 2196 C CA . TYR A 1 270 ? -16.551 -26.329 11.543 1.00 46.47 270 TYR A CA 1
ATOM 2197 C C . TYR A 1 270 ? -15.101 -26.761 11.376 1.00 46.47 270 TYR A C 1
ATOM 2199 O O . TYR A 1 270 ? -14.530 -26.688 10.288 1.00 46.47 270 TYR A O 1
ATOM 2207 N N . LEU A 1 271 ? -14.484 -27.217 12.470 1.00 41.31 271 LEU A N 1
ATOM 2208 C CA . LEU A 1 271 ? -13.432 -28.206 12.344 1.00 41.31 271 LEU A CA 1
ATOM 2209 C C . LEU A 1 271 ? -14.087 -29.335 11.547 1.00 41.31 271 LEU A C 1
ATOM 2211 O O . LEU A 1 271 ? -14.756 -30.198 12.117 1.00 41.31 271 LEU A O 1
ATOM 2215 N N . ARG A 1 272 ? -13.929 -29.340 10.211 1.00 37.19 272 ARG A N 1
ATOM 2216 C CA . ARG A 1 272 ? -13.943 -30.603 9.478 1.00 37.19 272 ARG A CA 1
ATOM 2217 C C . ARG A 1 272 ? -13.025 -31.451 10.323 1.00 37.19 272 ARG A C 1
ATOM 2219 O O . ARG A 1 272 ? -11.861 -31.071 10.463 1.00 37.19 272 ARG A O 1
ATOM 2226 N N . ARG A 1 273 ? -13.554 -32.504 10.961 1.00 36.59 273 ARG A N 1
ATOM 2227 C CA . ARG A 1 273 ? -12.718 -33.535 11.566 1.00 36.59 273 ARG A CA 1
ATOM 2228 C C . ARG A 1 273 ? -11.689 -33.823 10.491 1.00 36.59 273 ARG A C 1
ATOM 2230 O O . ARG A 1 273 ? -12.031 -34.439 9.482 1.00 36.59 273 ARG A O 1
ATOM 2237 N N . ARG A 1 274 ? -10.469 -33.298 10.641 1.00 39.34 274 ARG A N 1
ATOM 2238 C CA . ARG A 1 274 ? -9.353 -33.809 9.874 1.00 39.34 274 ARG A CA 1
ATOM 2239 C C . ARG A 1 274 ? -9.391 -35.263 10.276 1.00 39.34 274 ARG A C 1
ATOM 2241 O O . ARG A 1 274 ? -9.333 -35.568 11.470 1.00 39.34 274 ARG A O 1
ATOM 2248 N N . SER A 1 275 ? -9.696 -36.119 9.304 1.00 43.28 275 SER A N 1
ATOM 2249 C CA . SER A 1 275 ? -9.566 -37.557 9.451 1.00 43.28 275 SER A CA 1
ATOM 2250 C C . SER A 1 275 ? -8.286 -37.755 10.232 1.00 43.28 275 SER A C 1
ATOM 2252 O O . SER A 1 275 ? -7.252 -37.246 9.790 1.00 43.28 275 SER A O 1
ATOM 2254 N N . GLN A 1 276 ? -8.398 -38.342 11.433 1.00 39.69 276 GLN A N 1
ATOM 2255 C CA . GLN A 1 276 ? -7.228 -38.617 12.252 1.00 39.69 276 GLN A CA 1
ATOM 2256 C C . GLN A 1 276 ? -6.181 -39.176 11.306 1.00 39.69 276 GLN A C 1
ATOM 2258 O O . GLN A 1 276 ? -6.516 -40.098 10.551 1.00 39.69 276 GLN A O 1
ATOM 2263 N N . PRO A 1 277 ? -4.996 -38.566 11.239 1.00 40.62 277 PRO A N 1
ATOM 2264 C CA . PRO A 1 277 ? -4.017 -39.042 10.304 1.00 40.62 277 PRO A CA 1
ATOM 2265 C C . PRO A 1 277 ? -3.720 -40.495 10.640 1.00 40.62 277 PRO A C 1
ATOM 2267 O O . PRO A 1 277 ? -3.222 -40.818 11.716 1.00 40.62 277 PRO A O 1
ATOM 2270 N N . LYS A 1 278 ? -4.122 -41.384 9.738 1.00 42.53 278 LYS A N 1
ATOM 2271 C CA . LYS A 1 278 ? -3.785 -42.790 9.838 1.00 42.53 278 LYS A CA 1
ATOM 2272 C C . LYS A 1 278 ? -2.392 -42.918 9.242 1.00 42.53 278 LYS A C 1
ATOM 2274 O O . LYS A 1 278 ? -2.220 -42.679 8.054 1.00 42.53 278 LYS A O 1
ATOM 2279 N N . ASN A 1 279 ? -1.444 -43.319 10.083 1.00 40.34 279 ASN A N 1
ATOM 2280 C CA . ASN A 1 279 ? -0.137 -43.849 9.697 1.00 40.34 279 ASN A CA 1
ATOM 2281 C C . ASN A 1 279 ? 0.830 -42.832 9.065 1.00 40.34 279 ASN A C 1
ATOM 2283 O O . ASN A 1 279 ? 1.148 -42.930 7.884 1.00 40.34 279 ASN A O 1
ATOM 2287 N N . PHE A 1 280 ? 1.385 -41.916 9.861 1.00 41.12 280 PHE A N 1
ATOM 2288 C CA . PHE A 1 280 ? 2.706 -41.379 9.521 1.00 41.12 280 PHE A CA 1
ATOM 2289 C C . PHE A 1 280 ? 3.771 -42.206 10.234 1.00 41.12 280 PHE A C 1
ATOM 2291 O O . PHE A 1 280 ? 3.695 -42.399 11.447 1.00 41.12 280 PHE A O 1
ATOM 2298 N N . VAL A 1 281 ? 4.768 -42.665 9.486 1.00 37.03 281 VAL A N 1
ATOM 2299 C CA . VAL A 1 281 ? 6.028 -43.158 10.041 1.00 37.03 281 VAL A CA 1
ATOM 2300 C C . VAL A 1 281 ? 6.978 -41.969 10.040 1.00 37.03 281 VAL A C 1
ATOM 2302 O O . VAL A 1 281 ? 7.329 -41.465 8.978 1.00 37.03 281 VAL A O 1
ATOM 2305 N N . VAL A 1 282 ? 7.352 -41.488 11.222 1.00 36.88 282 VAL A N 1
ATOM 2306 C CA . VAL A 1 282 ? 8.401 -40.476 11.375 1.00 36.88 282 VAL A CA 1
ATOM 2307 C C . VAL A 1 282 ? 9.669 -41.227 11.764 1.00 36.88 282 VAL A C 1
ATOM 2309 O O . VAL A 1 282 ? 9.716 -41.826 12.835 1.00 36.88 282 VAL A O 1
ATOM 2312 N N . SER A 1 283 ? 10.667 -41.251 10.881 1.00 37.53 283 SER A N 1
ATOM 2313 C CA . SER A 1 283 ? 11.993 -41.797 11.180 1.00 37.53 283 SER A CA 1
ATOM 2314 C C . SER A 1 283 ? 12.980 -40.655 11.376 1.00 37.53 283 SER A C 1
ATOM 2316 O O . SER A 1 283 ? 13.104 -39.800 10.500 1.00 37.53 283 SER A O 1
ATOM 2318 N N . VAL A 1 284 ? 13.719 -40.677 12.478 1.00 32.72 284 VAL A N 1
ATOM 2319 C CA . VAL A 1 284 ? 14.939 -39.880 12.633 1.00 32.72 284 VAL A CA 1
ATOM 2320 C C . VAL A 1 284 ? 16.083 -40.744 12.105 1.00 32.72 284 VAL A C 1
ATOM 2322 O O . VAL A 1 284 ? 16.227 -41.890 12.527 1.00 32.72 284 VAL A O 1
ATOM 2325 N N . ARG A 1 285 ? 16.840 -40.248 11.118 1.00 34.00 285 ARG A N 1
ATOM 2326 C CA . ARG A 1 285 ? 18.065 -40.918 10.663 1.00 34.00 285 ARG A CA 1
ATOM 2327 C C . ARG A 1 285 ? 19.137 -40.693 11.723 1.00 34.00 285 ARG A C 1
ATOM 2329 O O . ARG A 1 285 ? 19.798 -39.669 11.683 1.00 34.00 285 ARG A O 1
ATOM 2336 N N . ASP A 1 286 ? 19.328 -41.675 12.588 1.00 39.88 286 ASP A N 1
ATOM 2337 C CA . ASP A 1 286 ? 20.636 -41.941 13.176 1.00 39.88 286 ASP A CA 1
ATOM 2338 C C . ASP A 1 286 ? 21.045 -43.348 12.741 1.00 39.88 286 ASP A C 1
ATOM 2340 O O . ASP A 1 286 ? 20.247 -44.285 12.768 1.00 39.88 286 ASP A O 1
ATOM 2344 N N . GLY A 1 287 ? 22.253 -43.460 12.191 1.00 42.44 287 GLY A N 1
ATOM 2345 C CA . GLY A 1 287 ? 22.740 -44.674 11.546 1.00 42.44 287 GLY A CA 1
ATOM 2346 C C . GLY A 1 287 ? 22.737 -45.881 12.487 1.00 42.44 287 GLY A C 1
ATOM 2347 O O . GLY A 1 287 ? 23.366 -45.850 13.539 1.00 42.44 287 GLY A O 1
ATOM 2348 N N . GLY A 1 288 ? 22.069 -46.955 12.063 1.00 38.78 288 GLY A N 1
ATOM 2349 C CA . GLY A 1 288 ? 22.056 -48.255 12.740 1.00 38.78 288 GLY A CA 1
ATOM 2350 C C . GLY A 1 288 ? 20.641 -48.811 12.886 1.00 38.78 288 GLY A C 1
ATOM 2351 O O . GLY A 1 288 ? 19.850 -48.263 13.638 1.00 38.78 288 GLY A O 1
ATOM 2352 N N . ASP A 1 289 ? 20.348 -49.875 12.132 1.00 41.91 289 ASP A N 1
ATOM 2353 C CA . ASP A 1 289 ? 19.156 -50.740 12.143 1.00 41.91 289 ASP A CA 1
ATOM 2354 C C . ASP A 1 289 ? 17.780 -50.105 12.433 1.00 41.91 289 ASP A C 1
ATOM 2356 O O . ASP A 1 289 ? 17.429 -49.723 13.550 1.00 41.91 289 ASP A O 1
ATOM 2360 N N . LEU A 1 290 ? 16.931 -50.114 11.395 1.00 36.38 290 LEU A N 1
ATOM 2361 C CA . LEU A 1 290 ? 15.514 -49.745 11.440 1.00 36.38 290 LEU A CA 1
ATOM 2362 C C . LEU A 1 290 ? 14.772 -50.545 12.522 1.00 36.38 290 LEU A C 1
ATOM 2364 O O . LEU A 1 290 ? 14.303 -51.659 12.289 1.00 36.38 290 LEU A O 1
ATOM 2368 N N . THR A 1 291 ? 14.604 -49.952 13.698 1.00 40.84 291 THR A N 1
ATOM 2369 C CA . THR A 1 291 ? 13.676 -50.449 14.711 1.00 40.84 291 THR A CA 1
ATOM 2370 C C . THR A 1 291 ? 12.376 -49.659 14.630 1.00 40.84 291 THR A C 1
ATOM 2372 O O . THR A 1 291 ? 12.356 -48.429 14.636 1.00 40.84 291 THR A O 1
ATOM 2375 N N . MET A 1 292 ? 11.260 -50.385 14.516 1.00 36.44 292 MET A N 1
ATOM 2376 C CA . MET A 1 292 ? 9.913 -49.823 14.628 1.00 36.44 292 MET A CA 1
ATOM 2377 C C . MET A 1 292 ? 9.805 -48.979 15.912 1.00 36.44 292 MET A C 1
ATOM 2379 O O . MET A 1 292 ? 10.162 -49.487 16.982 1.00 36.44 292 MET A O 1
ATOM 2383 N N . PRO A 1 293 ? 9.268 -47.744 15.865 1.00 36.50 293 PRO A N 1
ATOM 2384 C CA . PRO A 1 293 ? 9.002 -46.989 17.079 1.00 36.50 293 PRO A CA 1
ATOM 2385 C C . PRO A 1 293 ? 8.008 -47.780 17.928 1.00 36.50 293 PRO A C 1
ATOM 2387 O O . PRO A 1 293 ? 6.914 -48.122 17.470 1.00 36.50 293 PRO A O 1
ATOM 2390 N N . LYS A 1 294 ? 8.380 -48.095 19.172 1.00 35.12 294 LYS A N 1
ATOM 2391 C CA . LYS A 1 294 ? 7.456 -48.724 20.119 1.00 35.12 294 LYS A CA 1
ATOM 2392 C C . LYS A 1 294 ? 6.257 -47.800 20.299 1.00 35.12 294 LYS A C 1
ATOM 2394 O O . LYS A 1 294 ? 6.401 -46.665 20.746 1.00 35.12 294 LYS A O 1
ATOM 2399 N N . THR A 1 295 ? 5.068 -48.291 19.964 1.00 32.72 295 THR A N 1
ATOM 2400 C CA . THR A 1 295 ? 3.812 -47.614 20.275 1.00 32.72 295 THR A CA 1
ATOM 2401 C C . THR A 1 295 ? 3.717 -47.472 21.791 1.00 32.72 295 THR A C 1
ATOM 2403 O O . THR A 1 295 ? 3.524 -48.458 22.500 1.00 32.72 295 THR A O 1
ATOM 2406 N N . VAL A 1 296 ? 3.878 -46.255 22.312 1.00 33.12 296 VAL A N 1
ATOM 2407 C CA . VAL A 1 296 ? 3.611 -45.972 23.725 1.00 33.12 296 VAL A CA 1
ATOM 2408 C C . VAL A 1 296 ? 2.094 -45.921 23.894 1.00 33.12 296 VAL A C 1
ATOM 2410 O O . VAL A 1 296 ? 1.457 -44.875 23.806 1.00 33.12 296 VAL A O 1
ATOM 2413 N N . THR A 1 297 ? 1.476 -47.081 24.100 1.00 37.12 297 THR A N 1
ATOM 2414 C CA . THR A 1 297 ? 0.121 -47.150 24.649 1.00 37.12 297 THR A CA 1
ATOM 2415 C C . THR A 1 297 ? 0.156 -46.610 26.072 1.00 37.12 297 THR A C 1
ATOM 2417 O O . THR A 1 297 ? 0.744 -47.251 26.939 1.00 37.12 297 THR A O 1
ATOM 2420 N N . LYS A 1 298 ? -0.455 -45.431 26.278 1.00 41.59 298 LYS A N 1
ATOM 2421 C CA . LYS A 1 298 ? -0.865 -44.843 27.570 1.00 41.59 298 LYS A CA 1
ATOM 2422 C C . LYS A 1 298 ? -0.048 -45.348 28.772 1.00 41.59 298 LYS A C 1
ATOM 2424 O O . LYS A 1 298 ? -0.539 -46.133 29.579 1.00 41.59 298 LYS A O 1
ATOM 2429 N N . LYS A 1 299 ? 1.180 -44.856 28.920 1.00 36.06 299 LYS A N 1
ATOM 2430 C CA . LYS A 1 299 ? 1.770 -44.710 30.255 1.00 36.06 299 LYS A CA 1
ATOM 2431 C C . LYS A 1 299 ? 1.435 -43.306 30.748 1.00 36.06 299 LYS A C 1
ATOM 2433 O O . LYS A 1 299 ? 1.361 -42.385 29.940 1.00 36.06 299 LYS A O 1
ATOM 2438 N N . SER A 1 300 ? 1.110 -43.201 32.033 1.00 45.31 300 SER A N 1
ATOM 2439 C CA . SER A 1 300 ? 0.709 -41.972 32.721 1.00 45.31 300 SER A CA 1
ATOM 2440 C C . SER A 1 300 ? 1.584 -40.791 32.302 1.00 45.31 300 SER A C 1
ATOM 2442 O O . SER A 1 300 ? 2.796 -40.854 32.487 1.00 45.31 300 SER A O 1
ATOM 2444 N N . MET A 1 301 ? 0.958 -39.754 31.736 1.00 41.25 301 MET A N 1
ATOM 2445 C CA . MET A 1 301 ? 1.582 -38.443 31.532 1.00 41.25 301 MET A CA 1
ATOM 2446 C C . MET A 1 301 ? 2.214 -37.985 32.843 1.00 41.25 301 MET A C 1
ATOM 2448 O O . MET A 1 301 ? 1.547 -38.041 33.882 1.00 41.25 301 MET A O 1
ATOM 2452 N N . GLU A 1 302 ? 3.471 -37.556 32.782 1.00 53.88 302 GLU A N 1
ATOM 2453 C CA . GLU A 1 302 ? 4.117 -36.907 33.915 1.00 53.88 302 GLU A CA 1
ATOM 2454 C C . GLU A 1 302 ? 3.504 -35.521 34.147 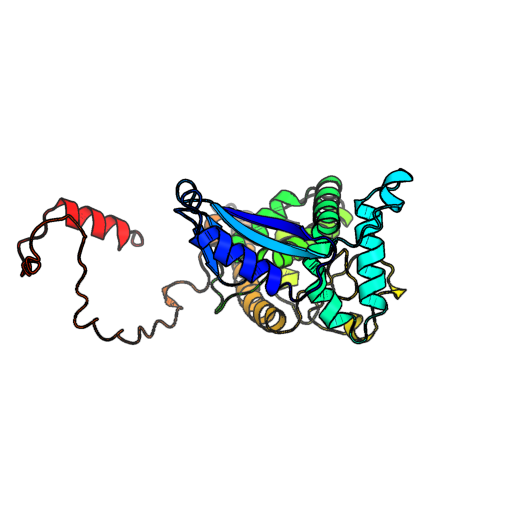1.00 53.88 302 GLU A C 1
ATOM 2456 O O . GLU A 1 302 ? 2.891 -34.913 33.266 1.00 53.88 302 GLU A O 1
ATOM 2461 N N . GLU A 1 303 ? 3.620 -35.036 35.378 1.00 44.75 303 GLU A N 1
ATOM 2462 C CA . GLU A 1 303 ? 2.990 -33.797 35.844 1.00 44.75 303 GLU A CA 1
ATOM 2463 C C . GLU A 1 303 ? 3.519 -32.555 35.098 1.00 44.75 303 GLU A C 1
ATOM 2465 O O . GLU A 1 303 ? 2.776 -31.602 34.874 1.00 44.75 303 GLU A O 1
ATOM 2470 N N . SER A 1 304 ? 4.750 -32.628 34.581 1.00 44.53 304 SER A N 1
ATOM 2471 C CA . SER A 1 304 ? 5.369 -31.627 33.701 1.00 44.53 304 SER A CA 1
ATOM 2472 C C . SER A 1 304 ? 4.674 -31.501 32.337 1.00 44.53 304 SER A C 1
ATOM 2474 O O . SER A 1 304 ? 4.537 -30.397 31.810 1.00 44.53 304 SER A O 1
ATOM 2476 N N . ASP A 1 305 ? 4.158 -32.602 31.781 1.00 47.88 305 ASP A N 1
ATOM 2477 C CA . ASP A 1 305 ? 3.425 -32.593 30.509 1.00 47.88 305 ASP A CA 1
ATOM 2478 C C . ASP A 1 305 ? 2.023 -31.983 30.667 1.00 47.88 305 ASP A C 1
ATOM 2480 O O . ASP A 1 305 ? 1.477 -31.401 29.725 1.00 47.88 305 ASP A O 1
ATOM 2484 N N . ARG A 1 306 ? 1.429 -32.079 31.867 1.00 47.31 306 ARG A N 1
ATOM 2485 C CA . ARG A 1 306 ? 0.173 -31.380 32.188 1.00 47.31 306 ARG A CA 1
ATOM 2486 C C . ARG A 1 306 ? 0.373 -29.875 32.277 1.00 47.31 306 ARG A C 1
ATOM 2488 O O . ARG A 1 306 ? -0.452 -29.141 31.743 1.00 47.31 306 ARG A O 1
ATOM 2495 N N . GLU A 1 307 ? 1.468 -29.428 32.880 1.00 43.06 307 GLU A N 1
ATOM 2496 C CA . GLU A 1 307 ? 1.767 -28.004 33.050 1.00 43.06 307 GLU A CA 1
ATOM 2497 C C . GLU A 1 307 ? 1.989 -27.297 31.701 1.00 43.06 307 GLU A C 1
ATOM 2499 O O . GLU A 1 307 ? 1.533 -26.172 31.493 1.00 43.06 307 GLU A O 1
ATOM 2504 N N . ILE A 1 308 ? 2.602 -27.981 30.729 1.00 45.69 308 ILE A N 1
ATOM 2505 C CA . ILE A 1 308 ? 2.772 -27.460 29.364 1.00 45.69 308 ILE A CA 1
ATOM 2506 C C . ILE A 1 308 ? 1.417 -27.330 28.654 1.00 45.69 308 ILE A C 1
ATOM 2508 O O . ILE A 1 308 ? 1.160 -26.321 27.995 1.00 45.69 308 ILE A O 1
ATOM 2512 N N . ILE A 1 309 ? 0.530 -28.318 28.804 1.00 45.19 309 ILE A N 1
ATOM 2513 C CA . ILE A 1 309 ? -0.790 -28.315 28.156 1.00 45.19 309 ILE A CA 1
ATOM 2514 C C . ILE A 1 309 ? -1.732 -27.295 28.810 1.00 45.19 309 ILE A C 1
ATOM 2516 O O . ILE A 1 309 ? -2.444 -26.588 28.099 1.00 45.19 309 ILE A O 1
ATOM 2520 N N . GLU A 1 310 ? -1.732 -27.162 30.135 1.00 44.75 310 GLU A N 1
ATOM 2521 C CA . GLU A 1 310 ? -2.561 -26.167 30.828 1.00 44.75 310 GLU A CA 1
ATOM 2522 C C . GLU A 1 310 ? -2.119 -24.732 30.503 1.00 44.75 310 GLU A C 1
ATOM 2524 O O . GLU A 1 310 ? -2.970 -23.880 30.230 1.00 44.75 310 GLU A O 1
ATOM 2529 N N . ASN A 1 311 ? -0.808 -24.486 30.393 1.00 42.50 311 ASN A N 1
ATOM 2530 C CA . ASN A 1 311 ? -0.276 -23.174 30.018 1.00 42.50 311 ASN A CA 1
ATOM 2531 C C . ASN A 1 311 ? -0.498 -22.818 28.538 1.00 42.50 311 ASN A C 1
ATOM 2533 O O . ASN A 1 311 ? -0.673 -21.642 28.220 1.00 42.50 311 ASN A O 1
ATOM 2537 N N . PHE A 1 312 ? -0.541 -23.798 27.628 1.00 39.00 312 PHE A N 1
ATOM 2538 C CA . PHE A 1 312 ? -0.779 -23.533 26.201 1.00 39.00 312 PHE A CA 1
ATOM 2539 C C . PHE A 1 312 ? -2.255 -23.565 25.785 1.00 39.00 312 PHE A C 1
ATOM 2541 O O . PHE A 1 312 ? -2.611 -22.917 24.800 1.00 39.00 312 PHE A O 1
ATOM 2548 N N . CYS A 1 313 ? -3.122 -24.300 26.489 1.00 36.44 313 CYS A N 1
ATOM 2549 C CA . CYS A 1 313 ? -4.505 -24.517 26.050 1.00 36.44 313 CYS A CA 1
ATOM 2550 C C . CYS A 1 313 ? -5.577 -23.767 26.856 1.00 36.44 313 CYS A C 1
ATOM 2552 O O . CYS A 1 313 ? -6.683 -23.625 26.336 1.00 36.44 313 CYS A O 1
ATOM 2554 N N . PHE A 1 314 ? -5.299 -23.256 28.066 1.00 39.91 314 PHE A N 1
ATOM 2555 C CA . PHE A 1 314 ? -6.354 -22.695 28.933 1.00 39.91 314 PHE A CA 1
ATOM 2556 C C . PHE A 1 314 ? -6.065 -21.337 29.591 1.00 39.91 314 PHE A C 1
ATOM 2558 O O . PHE A 1 314 ? -6.750 -20.957 30.540 1.00 39.91 314 PHE A O 1
ATOM 2565 N N . LEU A 1 315 ? -5.172 -20.511 29.043 1.00 33.47 315 LEU A N 1
ATOM 2566 C CA . LEU A 1 315 ? -5.067 -19.109 29.474 1.00 33.47 315 LEU A CA 1
ATOM 2567 C C . LEU A 1 315 ? -6.107 -18.216 28.781 1.00 33.47 315 LEU A C 1
ATOM 2569 O O . LEU A 1 315 ? -5.783 -17.337 27.988 1.00 33.47 315 LEU A O 1
ATOM 2573 N N . SER A 1 316 ? -7.387 -18.459 29.075 1.00 35.09 316 SER A N 1
ATOM 2574 C CA . SER A 1 316 ? -8.499 -17.515 28.865 1.00 35.09 316 SER A CA 1
ATOM 2575 C C . SER A 1 316 ? -9.725 -17.871 29.718 1.00 35.09 316 SER A C 1
ATOM 2577 O O . SER A 1 316 ? -10.836 -17.881 29.202 1.00 35.09 316 SER A O 1
ATOM 2579 N N . GLN A 1 317 ? -9.556 -18.161 31.010 1.00 36.38 317 GLN A N 1
ATOM 2580 C CA . GLN A 1 317 ? -10.627 -17.978 32.002 1.00 36.38 317 GLN A CA 1
ATOM 2581 C C . GLN A 1 317 ? -10.033 -17.587 33.359 1.00 36.38 317 GLN A C 1
ATOM 2583 O O . GLN A 1 317 ? -9.696 -18.444 34.173 1.00 36.38 317 GLN A O 1
ATOM 2588 N N . LYS A 1 318 ? -9.926 -16.279 33.594 1.00 34.25 318 LYS A N 1
ATOM 2589 C CA . LYS A 1 318 ? -10.408 -15.610 34.808 1.00 34.25 318 LYS A CA 1
ATOM 2590 C C . LYS A 1 318 ? -10.559 -14.123 34.539 1.00 34.25 318 LYS A C 1
ATOM 2592 O O . LYS A 1 318 ? -9.634 -13.553 33.922 1.00 34.25 318 LYS A O 1
#

Solvent-accessible surface area (backbone atoms only — not comparable to full-atom values): 18562 Å² total; per-residue (Å²): 89,81,43,83,44,72,44,72,34,71,96,47,59,88,88,44,60,68,62,52,50,56,50,49,54,51,44,76,73,33,89,86,44,83,50,56,46,76,61,85,72,26,45,35,42,54,65,91,80,52,46,43,36,38,43,38,74,20,54,45,68,64,56,85,75,53,64,78,70,78,54,61,65,64,63,49,28,43,53,46,50,51,52,50,24,68,72,41,98,50,32,48,64,41,28,52,75,48,42,53,48,41,41,71,60,46,51,49,50,54,51,52,47,32,73,75,49,64,24,61,63,36,21,52,49,39,39,52,48,51,72,30,46,71,68,91,77,88,66,87,59,53,61,57,54,33,32,54,47,19,42,52,19,25,48,61,38,43,77,73,75,50,90,45,59,67,60,18,44,50,44,28,33,57,46,43,43,36,38,78,75,31,76,45,70,65,60,90,71,46,54,76,84,67,42,50,69,75,57,77,72,39,62,44,26,38,37,44,59,72,35,71,44,21,52,68,30,50,75,70,44,37,58,50,41,61,55,47,13,58,55,25,47,55,39,46,53,46,48,51,53,42,51,58,34,46,74,70,72,42,90,66,71,71,66,64,54,54,54,53,32,68,46,79,89,70,51,84,73,74,70,67,76,69,71,74,84,78,81,82,85,86,78,81,92,64,96,72,77,96,69,80,80,78,81,80,73,84,67,84,79,54,74,70,60,50,53,55,48,49,67,73,72,55,87,82,81,132

Secondary structure (DSSP, 8-state):
-EEEEEEEETT--TT-HHHHHHHHHHHHT-TT-TTEEE-SS-EEE-STTT-EEEEEEEE----TTTGGGT--HHHHHHHHHHHHHHHSS-HHHHHHHTGGGGHHHHHHHHHHHHHHH-THHHHHHHHHHHHHB--SS--TTHHHHHHHHHHHHHHHHHTTT---HHHHHHHHHHHHH-TTT-EE---SSS-TTTS-HHHHT-SSEEEETTEEEEETTSTHHHHHHHHHHHHHHHHHHHHHHHHHHHHTT----GGGGG--BS-GGGS-------------------SS--PPPP--------HHHHHHHHHHH-----

Sequence (318 aa):
MDLDLVVFLNDCEYPFEDFMRDLDEHIELSDTYTNCTLNGTRLFFVAEGTLHVDLLPATNRLPRSELSQGRNPQDLQYKMTLAYILNSSNPFDEGYQQSPALSKTAVEFVKRKNEVFHCSTVTRLAKFWSKTVCVEGFHSGRSTIMEYIAIRSAEMEQNTGRENTLKAFRRFLTIVSNPEEMAIYWTEYYKIGDIKPRMKNSRPLLLDPTNPYNNILRGKNKSFMVEMAKFAQVSMDRLEEADCRARRGESVDLQSLFKPQPVWIQLPFYLRRRSQPKNFVVSVRDGGDLTMPKTVTKKSMEESDREIIENFCFLSQK

pLDDT: mean 80.33, std 20.42, range [32.72, 98.56]

InterPro domains:
  IPR018952 2'-5'-oligoadenylate synthetase 1, domain 2/C-terminal [PF10421] (97-236)

Organism: Stichopus japonicus (NCBI:txid307972)